Protein AF-A0A0M0L8E5-F1 (afdb_monomer)

Structure (mmCIF, N/CA/C/O backbone):
data_AF-A0A0M0L8E5-F1
#
_entry.id   AF-A0A0M0L8E5-F1
#
loop_
_atom_site.group_PDB
_atom_site.id
_atom_site.type_symbol
_atom_site.label_atom_id
_atom_site.label_alt_id
_atom_site.label_comp_id
_atom_site.label_asym_id
_atom_site.label_entity_id
_atom_site.label_seq_id
_atom_site.pdbx_PDB_ins_code
_atom_site.Cartn_x
_atom_site.Cartn_y
_atom_site.Cartn_z
_atom_site.occupancy
_atom_site.B_iso_or_equiv
_atom_site.auth_seq_id
_atom_site.auth_comp_id
_atom_site.auth_asym_id
_atom_site.auth_atom_id
_atom_site.pdbx_PDB_model_num
ATOM 1 N N . MET A 1 1 ? -64.785 -11.737 126.963 1.00 57.53 1 MET A N 1
ATOM 2 C CA . MET A 1 1 ? -64.878 -12.370 125.625 1.00 57.53 1 MET A CA 1
ATOM 3 C C . MET A 1 1 ? -65.110 -11.382 124.475 1.00 57.53 1 MET A C 1
ATOM 5 O O . MET A 1 1 ? -64.520 -11.586 123.428 1.00 57.53 1 MET A O 1
ATOM 9 N N . MET A 1 2 ? -65.871 -10.292 124.646 1.00 57.91 2 MET A N 1
ATOM 10 C CA . MET A 1 2 ? -66.157 -9.316 123.571 1.00 57.91 2 MET A CA 1
ATOM 11 C C . MET A 1 2 ? -64.917 -8.552 123.042 1.00 57.91 2 MET A C 1
ATOM 13 O O . MET A 1 2 ? -64.750 -8.414 121.836 1.00 57.91 2 MET A O 1
ATOM 17 N N . TYR A 1 3 ? -63.987 -8.146 123.918 1.00 63.56 3 TYR A N 1
ATOM 18 C CA . TYR A 1 3 ? -62.757 -7.432 123.523 1.00 63.56 3 TYR A CA 1
ATOM 19 C C . TYR A 1 3 ? -61.737 -8.294 122.755 1.00 63.56 3 TYR A C 1
ATOM 21 O O . TYR A 1 3 ? -60.998 -7.774 121.923 1.00 63.56 3 TYR A O 1
ATOM 29 N N . ALA A 1 4 ? -61.723 -9.615 122.974 1.00 66.19 4 ALA A N 1
ATOM 30 C CA . ALA A 1 4 ? -60.851 -10.532 122.234 1.00 66.19 4 ALA A CA 1
ATOM 31 C C . ALA A 1 4 ? -61.314 -10.702 120.776 1.00 66.19 4 ALA A C 1
ATOM 33 O O . ALA A 1 4 ? -60.493 -10.731 119.865 1.00 66.19 4 ALA A O 1
ATOM 34 N N . ILE A 1 5 ? -62.631 -10.737 120.549 1.00 71.12 5 ILE A N 1
ATOM 35 C CA . ILE A 1 5 ? -63.229 -10.854 119.210 1.00 71.12 5 ILE A CA 1
ATOM 36 C C . ILE A 1 5 ? -62.945 -9.594 118.377 1.00 71.12 5 ILE A C 1
ATOM 38 O O . ILE A 1 5 ? -62.584 -9.703 117.208 1.00 71.12 5 ILE A O 1
ATOM 42 N N . ILE A 1 6 ? -63.023 -8.406 118.991 1.00 74.31 6 ILE A N 1
ATOM 43 C CA . ILE A 1 6 ? -62.709 -7.124 118.335 1.00 74.31 6 ILE A CA 1
ATOM 44 C C . ILE A 1 6 ? -61.219 -7.043 117.955 1.00 74.31 6 ILE A C 1
ATOM 46 O O . ILE A 1 6 ? -60.890 -6.591 116.859 1.00 74.31 6 ILE A O 1
ATOM 50 N N . GLY A 1 7 ? -60.320 -7.538 118.815 1.00 74.56 7 GLY A N 1
ATOM 51 C CA . GLY A 1 7 ? -58.883 -7.594 118.528 1.00 74.56 7 GLY A CA 1
ATOM 52 C C . GLY A 1 7 ? -58.536 -8.503 117.343 1.00 74.56 7 GLY A C 1
ATOM 53 O O . GLY A 1 7 ? -57.770 -8.103 116.469 1.00 74.56 7 GLY A O 1
ATOM 54 N N . VAL A 1 8 ? -59.143 -9.693 117.259 1.00 78.44 8 VAL A N 1
ATOM 55 C CA . VAL A 1 8 ? -58.935 -10.608 116.120 1.00 78.44 8 VAL A CA 1
ATOM 56 C C . VAL A 1 8 ? -59.477 -10.007 114.820 1.00 78.44 8 VAL A C 1
ATOM 58 O O . VAL A 1 8 ? -58.802 -10.065 113.793 1.00 78.44 8 VAL A O 1
ATOM 61 N N . LEU A 1 9 ? -60.649 -9.366 114.861 1.00 79.00 9 LEU A N 1
ATOM 62 C CA . LEU A 1 9 ? -61.230 -8.692 113.695 1.00 79.00 9 LEU A CA 1
ATOM 63 C C . LEU A 1 9 ? -60.336 -7.558 113.176 1.00 79.00 9 LEU A C 1
ATOM 65 O O . LEU A 1 9 ? -60.132 -7.460 111.969 1.00 79.00 9 LEU A O 1
ATOM 69 N N . ALA A 1 10 ? -59.742 -6.756 114.064 1.00 79.88 10 ALA A N 1
ATOM 70 C CA . ALA A 1 10 ? -58.822 -5.686 113.677 1.00 79.88 10 ALA A CA 1
ATOM 71 C C . ALA A 1 10 ? -57.544 -6.221 113.003 1.00 79.88 10 ALA A C 1
ATOM 73 O O . ALA A 1 10 ? -57.105 -5.674 111.990 1.00 79.88 10 ALA A O 1
ATOM 74 N N . VAL A 1 11 ? -56.975 -7.321 113.508 1.00 82.50 11 VAL A N 1
ATOM 75 C CA . VAL A 1 11 ? -55.783 -7.958 112.917 1.00 82.50 11 VAL A CA 1
ATOM 76 C C . VAL A 1 11 ? -56.086 -8.540 111.534 1.00 82.50 11 VAL A C 1
ATOM 78 O O . VAL A 1 11 ? -55.290 -8.368 110.610 1.00 82.50 11 VAL A O 1
ATOM 81 N N . VAL A 1 12 ? -57.251 -9.171 111.355 1.00 83.88 12 VAL A N 1
ATOM 82 C CA . VAL A 1 12 ? -57.694 -9.681 110.046 1.00 83.88 12 VAL A CA 1
ATOM 83 C C . VAL A 1 12 ? -57.880 -8.535 109.050 1.00 83.88 12 VAL A C 1
ATOM 85 O O . VAL A 1 12 ? -57.435 -8.636 107.908 1.00 83.88 12 VAL A O 1
ATOM 88 N N . LEU A 1 13 ? -58.456 -7.414 109.486 1.00 84.69 13 LEU A N 1
ATOM 89 C CA . LEU A 1 13 ? -58.688 -6.246 108.637 1.00 84.69 13 LEU A CA 1
ATOM 90 C C . LEU A 1 13 ? -57.362 -5.618 108.173 1.00 84.69 13 LEU A C 1
ATOM 92 O O . LEU A 1 13 ? -57.164 -5.388 106.979 1.00 84.69 13 LEU A O 1
ATOM 96 N N . ILE A 1 14 ? -56.393 -5.464 109.080 1.00 83.12 14 ILE A N 1
ATOM 97 C CA . ILE A 1 14 ? -55.040 -4.990 108.746 1.00 83.12 14 ILE A CA 1
ATOM 98 C C . ILE A 1 14 ? -54.330 -5.961 107.788 1.00 83.12 14 ILE A C 1
ATOM 100 O O . ILE A 1 14 ? -53.718 -5.524 106.811 1.00 83.12 14 ILE A O 1
ATOM 104 N N . ALA A 1 15 ? -54.452 -7.275 108.004 1.00 81.69 15 ALA A N 1
ATOM 105 C CA . ALA A 1 15 ? -53.873 -8.286 107.119 1.00 81.69 15 ALA A CA 1
ATOM 106 C C . ALA A 1 15 ? -54.491 -8.255 105.708 1.00 81.69 15 ALA A C 1
ATOM 108 O O . ALA A 1 15 ? -53.766 -8.365 104.715 1.00 81.69 15 ALA A O 1
ATOM 109 N N . THR A 1 16 ? -55.808 -8.047 105.596 1.00 82.56 16 THR A N 1
ATOM 110 C CA . THR A 1 16 ? -56.488 -7.914 104.296 1.00 82.56 16 THR A CA 1
ATOM 111 C C . THR A 1 16 ? -56.083 -6.644 103.549 1.00 82.56 16 THR A C 1
ATOM 113 O O . THR A 1 16 ? -55.757 -6.719 102.364 1.00 82.56 16 THR A O 1
ATOM 116 N N . ILE A 1 17 ? -55.992 -5.499 104.235 1.00 83.56 17 ILE A N 1
ATOM 117 C CA . ILE A 1 17 ? -55.517 -4.239 103.643 1.00 83.56 17 ILE A CA 1
ATOM 118 C C . ILE A 1 17 ? -54.065 -4.383 103.164 1.00 83.56 17 ILE A C 1
ATOM 120 O O . ILE A 1 17 ? -53.730 -3.966 102.053 1.00 83.56 17 ILE A O 1
ATOM 124 N N . TYR A 1 18 ? -53.208 -5.039 103.952 1.00 86.50 18 TYR A N 1
ATOM 125 C CA . TYR A 1 18 ? -51.820 -5.303 103.573 1.00 86.50 18 TYR A CA 1
ATOM 126 C C . TYR A 1 18 ? -51.705 -6.227 102.347 1.00 86.50 18 TYR A C 1
ATOM 128 O O . TYR A 1 18 ? -50.881 -5.980 101.462 1.00 86.50 18 TYR A O 1
ATOM 136 N N . MET A 1 19 ? -52.546 -7.265 102.245 1.00 84.44 19 MET A N 1
ATOM 137 C CA . MET A 1 19 ? -52.579 -8.136 101.064 1.00 84.44 19 MET A CA 1
ATOM 138 C C . MET A 1 19 ? -53.019 -7.396 99.798 1.00 84.44 19 MET A C 1
ATOM 140 O O . MET A 1 19 ? -52.386 -7.573 98.754 1.00 84.44 19 MET A O 1
ATOM 144 N N . ILE A 1 20 ? -54.041 -6.540 99.888 1.00 82.69 20 ILE A N 1
ATOM 145 C CA . ILE A 1 20 ? -54.519 -5.727 98.758 1.00 82.69 20 ILE A CA 1
ATOM 146 C C . ILE A 1 20 ? -53.429 -4.746 98.312 1.00 82.69 20 ILE A C 1
ATOM 148 O O . ILE A 1 20 ? -53.112 -4.674 97.126 1.00 82.69 20 ILE A O 1
ATOM 152 N N . TYR A 1 21 ? -52.770 -4.062 99.252 1.00 86.19 21 TYR A N 1
ATOM 153 C CA . TYR A 1 21 ? -51.650 -3.167 98.945 1.00 86.19 21 TYR A CA 1
ATOM 154 C C . TYR A 1 21 ? -50.491 -3.904 98.250 1.00 86.19 21 TYR A C 1
ATOM 156 O O . TYR A 1 21 ? -49.932 -3.425 97.260 1.00 86.19 21 TYR A O 1
ATOM 164 N N . ARG A 1 22 ? -50.158 -5.117 98.715 1.00 83.38 22 ARG A N 1
ATOM 165 C CA . ARG A 1 22 ? -49.122 -5.961 98.101 1.00 83.38 22 ARG A CA 1
ATOM 166 C C . ARG A 1 22 ? -49.504 -6.425 96.691 1.00 83.38 22 ARG A C 1
ATOM 168 O O . ARG A 1 22 ? -48.622 -6.501 95.836 1.00 83.38 22 ARG A O 1
ATOM 175 N N . GLN A 1 23 ? -50.777 -6.739 96.440 1.00 81.19 23 GLN A N 1
ATOM 176 C CA . GLN A 1 23 ? -51.263 -7.107 95.107 1.00 81.19 23 GLN A CA 1
ATOM 177 C C . GLN A 1 23 ? -51.265 -5.917 94.145 1.00 81.19 23 GLN A C 1
ATOM 179 O O . GLN A 1 23 ? -50.714 -6.047 93.054 1.00 81.19 23 GLN A O 1
ATOM 184 N N . SER A 1 24 ? -51.774 -4.751 94.554 1.00 78.62 24 SER A N 1
ATOM 185 C CA . SER A 1 24 ? -51.743 -3.542 93.718 1.00 78.62 24 SER A CA 1
ATOM 186 C C . SER A 1 24 ? -50.316 -3.163 93.328 1.00 78.62 24 SER A C 1
ATOM 188 O O . SER A 1 24 ? -50.048 -2.900 92.160 1.00 78.62 24 SER A O 1
ATOM 190 N N . LYS A 1 25 ? -49.360 -3.259 94.263 1.00 81.75 25 LYS A N 1
ATOM 191 C CA . LYS A 1 25 ? -47.944 -2.991 93.972 1.00 81.75 25 LYS A CA 1
ATOM 192 C C . LYS A 1 25 ? -47.348 -3.966 92.947 1.00 81.75 25 LYS A C 1
ATOM 194 O O . LYS A 1 25 ? -46.507 -3.569 92.146 1.00 81.75 25 LYS A O 1
ATOM 199 N N . LYS A 1 26 ? -47.774 -5.237 92.950 1.00 79.81 26 LYS A N 1
ATOM 200 C CA . LYS A 1 26 ? -47.358 -6.225 91.938 1.00 79.81 26 LYS A CA 1
ATOM 201 C C . LYS A 1 26 ? -47.978 -5.942 90.571 1.00 79.81 26 LYS A C 1
ATOM 203 O O . LYS A 1 26 ? -47.271 -6.041 89.575 1.00 79.81 26 LYS A O 1
ATOM 208 N N . ILE A 1 27 ? -49.259 -5.579 90.527 1.00 79.38 27 ILE A N 1
ATOM 209 C CA . ILE A 1 27 ? -49.967 -5.251 89.282 1.00 79.38 27 ILE A CA 1
ATOM 210 C C . ILE A 1 27 ? -49.363 -4.000 88.640 1.00 79.38 27 ILE A C 1
ATOM 212 O O . ILE A 1 27 ? -49.109 -3.999 87.439 1.00 79.38 27 ILE A O 1
ATOM 216 N N . ASP A 1 28 ? -49.060 -2.967 89.426 1.00 82.56 28 ASP A N 1
ATOM 217 C CA . ASP A 1 28 ? -48.402 -1.761 88.916 1.00 82.56 28 ASP A CA 1
ATOM 218 C C . ASP A 1 28 ? -46.994 -2.048 88.395 1.00 82.56 28 ASP A C 1
ATOM 220 O O . ASP A 1 28 ? -46.600 -1.519 87.357 1.00 82.56 28 ASP A O 1
ATOM 224 N N . LEU A 1 29 ? -46.243 -2.923 89.070 1.00 83.62 29 LEU A N 1
ATOM 225 C CA . LEU A 1 29 ? -44.927 -3.342 88.595 1.00 83.62 29 LEU A CA 1
ATOM 226 C C . LEU A 1 29 ? -45.027 -4.113 87.269 1.00 83.62 29 LEU A C 1
ATOM 228 O O . LEU A 1 29 ? -44.263 -3.843 86.348 1.00 83.62 29 LEU A O 1
ATOM 232 N N . GLN A 1 30 ? -45.995 -5.025 87.145 1.00 81.62 30 GLN A N 1
ATOM 233 C CA . GLN A 1 30 ? -46.238 -5.776 85.909 1.00 81.62 30 GLN A CA 1
ATOM 234 C C . GLN A 1 30 ? -46.688 -4.873 84.760 1.00 81.62 30 GLN A C 1
ATOM 236 O O . GLN A 1 30 ? -46.213 -5.037 83.640 1.00 81.62 30 GLN A O 1
ATOM 241 N N . LYS A 1 31 ? -47.558 -3.891 85.028 1.00 81.12 31 LYS A N 1
ATOM 242 C CA . LYS A 1 31 ? -47.959 -2.891 84.031 1.00 81.12 31 LYS A CA 1
ATOM 243 C C . LYS A 1 31 ? -46.766 -2.063 83.563 1.00 81.12 31 LYS A C 1
ATOM 245 O O . LYS A 1 31 ? -46.620 -1.868 82.360 1.00 81.12 31 LYS A O 1
ATOM 250 N N . LYS A 1 32 ? -45.891 -1.626 84.476 1.00 84.56 32 LYS A N 1
ATOM 251 C CA . LYS A 1 32 ? -44.664 -0.892 84.123 1.00 84.56 32 LYS A CA 1
ATOM 252 C C . LYS A 1 32 ? -43.725 -1.726 83.255 1.00 84.56 32 LYS A C 1
ATOM 254 O O . LYS A 1 32 ? -43.365 -1.265 82.182 1.00 84.56 32 LYS A O 1
ATOM 259 N N . MET A 1 33 ? -43.438 -2.969 83.648 1.00 82.12 33 MET A N 1
ATOM 260 C CA . MET A 1 33 ? -42.601 -3.879 82.853 1.00 82.12 33 MET A CA 1
ATOM 261 C C . MET A 1 33 ? -43.199 -4.166 81.470 1.00 82.12 33 MET A C 1
ATOM 263 O O . MET A 1 33 ? -42.473 -4.208 80.482 1.00 82.12 33 MET A O 1
ATOM 267 N N . LEU A 1 34 ? -44.521 -4.349 81.375 1.00 86.00 34 LEU A N 1
ATOM 268 C CA . LEU A 1 34 ? -45.189 -4.567 80.091 1.00 86.00 34 LEU A CA 1
ATOM 269 C C . LEU A 1 34 ? -45.113 -3.322 79.200 1.00 86.00 34 LEU A C 1
ATOM 271 O O . LEU A 1 34 ? -44.886 -3.452 78.003 1.00 86.00 34 LEU A O 1
ATOM 275 N N . THR A 1 35 ? -45.264 -2.132 79.784 1.00 80.94 35 THR A N 1
ATOM 276 C CA . THR A 1 35 ? -45.180 -0.855 79.059 1.00 80.94 35 THR A CA 1
ATOM 277 C C . THR A 1 35 ? -43.754 -0.590 78.579 1.00 80.94 35 THR A C 1
ATOM 279 O O . THR A 1 35 ? -43.572 -0.231 77.422 1.00 80.94 35 THR A O 1
ATOM 282 N N . GLU A 1 36 ? -42.743 -0.838 79.418 1.00 86.56 36 GLU A N 1
ATOM 283 C CA . GLU A 1 36 ? -41.325 -0.758 79.038 1.00 86.56 36 GLU A CA 1
ATOM 284 C C . GLU A 1 36 ? -40.989 -1.748 77.922 1.00 86.56 36 GLU A C 1
ATOM 286 O O . GLU A 1 36 ? -40.336 -1.380 76.948 1.00 86.56 36 GLU A O 1
ATOM 291 N N . LYS A 1 37 ? -41.491 -2.987 78.007 1.00 84.38 37 LYS A N 1
ATOM 292 C CA . LYS A 1 37 ? -41.302 -3.987 76.953 1.00 84.38 37 LYS A CA 1
ATOM 293 C C . LYS A 1 37 ? -41.946 -3.549 75.636 1.00 84.38 37 LYS A C 1
ATOM 295 O O . LYS A 1 37 ? -41.310 -3.652 74.594 1.00 84.38 37 LYS A O 1
ATOM 300 N N . TYR A 1 38 ? -43.167 -3.014 75.686 1.00 81.12 38 TYR A N 1
ATOM 301 C CA . TYR A 1 38 ? -43.861 -2.501 74.503 1.00 81.12 38 TYR A CA 1
ATOM 302 C C . TYR A 1 38 ? -43.121 -1.310 73.889 1.00 81.12 38 TYR A C 1
ATOM 304 O O . TYR A 1 38 ? -42.954 -1.252 72.678 1.00 81.12 38 TYR A O 1
ATOM 312 N N . GLN A 1 39 ? -42.633 -0.381 74.717 1.00 87.12 39 GLN A N 1
ATOM 313 C CA . GLN 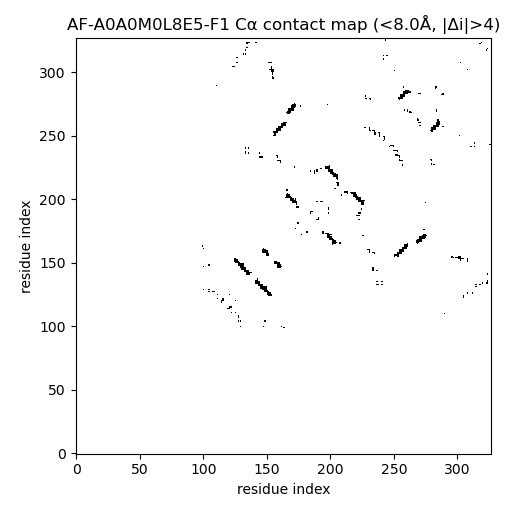A 1 39 ? -41.834 0.761 74.266 1.00 87.12 39 GLN A CA 1
ATOM 314 C C . GLN A 1 39 ? -40.517 0.314 73.626 1.00 87.12 39 GLN A C 1
ATOM 316 O O . GLN A 1 39 ? -40.148 0.838 72.578 1.00 87.12 39 GLN A O 1
ATOM 321 N N . HIS A 1 40 ? -39.844 -0.677 74.210 1.00 87.19 40 HIS A N 1
ATOM 322 C CA . HIS A 1 40 ? -38.614 -1.241 73.664 1.00 87.19 40 HIS A CA 1
ATOM 323 C C . HIS A 1 40 ? -38.857 -1.975 72.336 1.00 87.19 40 HIS A C 1
ATOM 325 O O . HIS A 1 40 ? -38.094 -1.804 71.390 1.00 87.19 40 HIS A O 1
ATOM 331 N N . GLU A 1 41 ? -39.923 -2.774 72.229 1.00 85.44 41 GLU A N 1
ATOM 332 C CA . GLU A 1 41 ? -40.300 -3.445 70.976 1.00 85.44 41 GLU A CA 1
ATOM 333 C C . GLU A 1 41 ? -40.694 -2.433 69.887 1.00 85.44 41 GLU A C 1
ATOM 335 O O . GLU A 1 41 ? -40.303 -2.592 68.728 1.00 85.44 41 GLU A O 1
ATOM 340 N N . MET A 1 42 ? -41.398 -1.354 70.247 1.00 86.62 42 MET A N 1
ATOM 341 C CA . MET A 1 42 ? -41.739 -0.274 69.316 1.00 86.62 42 MET A CA 1
ATOM 342 C C . MET A 1 42 ? -40.490 0.477 68.841 1.00 86.62 42 MET A C 1
ATOM 344 O O . MET A 1 42 ? -40.350 0.720 67.646 1.00 86.62 42 MET A O 1
ATOM 348 N N . ALA A 1 43 ? -39.568 0.805 69.753 1.00 88.00 43 ALA A N 1
ATOM 349 C CA . ALA A 1 43 ? -38.307 1.468 69.427 1.00 88.00 43 ALA A CA 1
ATOM 350 C C . ALA A 1 43 ? -37.441 0.605 68.497 1.00 88.00 43 ALA A C 1
ATOM 352 O O . ALA A 1 43 ? -37.019 1.088 67.451 1.00 88.00 43 ALA A O 1
ATOM 353 N N . ALA A 1 44 ? -37.280 -0.685 68.810 1.00 87.56 44 ALA A N 1
ATOM 354 C CA . ALA A 1 44 ? -36.543 -1.629 67.969 1.00 87.56 44 ALA A CA 1
ATOM 355 C C . ALA A 1 44 ? -37.190 -1.810 66.583 1.00 87.56 44 ALA A C 1
ATOM 357 O O . ALA A 1 44 ? -36.498 -1.972 65.581 1.00 87.56 44 ALA A O 1
ATOM 358 N N . THR A 1 45 ? -38.523 -1.760 66.503 1.00 88.38 45 THR A N 1
ATOM 359 C CA . THR A 1 45 ? -39.240 -1.826 65.221 1.00 88.38 45 THR A CA 1
ATOM 360 C C . THR A 1 45 ? -38.998 -0.566 64.390 1.00 88.38 45 THR A C 1
ATOM 362 O O . THR A 1 45 ? -38.704 -0.673 63.203 1.00 88.38 45 THR A O 1
ATOM 365 N N . ILE A 1 46 ? -39.076 0.621 65.000 1.00 90.94 46 ILE A N 1
ATOM 366 C CA . ILE A 1 46 ? -38.814 1.903 64.325 1.00 90.94 46 ILE A CA 1
ATOM 367 C C . ILE A 1 46 ? -37.367 1.975 63.830 1.00 90.94 46 ILE A C 1
ATOM 369 O O . ILE A 1 46 ? -37.136 2.384 62.695 1.00 90.94 46 ILE A O 1
ATOM 373 N N . GLU A 1 47 ? -36.407 1.553 64.651 1.00 91.50 47 GLU A N 1
ATOM 374 C CA . GLU A 1 47 ? -34.988 1.499 64.290 1.00 91.50 47 GLU A CA 1
ATOM 375 C C . GLU A 1 47 ? -34.757 0.552 63.109 1.00 91.50 47 GLU A C 1
ATOM 377 O O . GLU A 1 47 ? -34.168 0.951 62.109 1.00 91.50 47 GLU A O 1
ATOM 382 N N . LYS A 1 48 ? -35.357 -0.644 63.138 1.00 91.50 48 LYS A N 1
ATOM 383 C CA . LYS A 1 48 ? -35.283 -1.597 62.026 1.00 91.50 48 LYS A CA 1
ATOM 384 C C . LYS A 1 48 ? -35.873 -1.047 60.723 1.00 91.50 48 LYS A C 1
ATOM 386 O O . LYS A 1 48 ? -35.290 -1.253 59.664 1.00 91.50 48 LYS A O 1
ATOM 391 N N . TYR A 1 49 ? -37.011 -0.351 60.779 1.00 87.88 49 TYR A N 1
ATOM 392 C CA . TYR A 1 49 ? -37.592 0.294 59.593 1.00 87.88 49 TYR A CA 1
ATOM 393 C C . TYR A 1 49 ? -36.712 1.429 59.062 1.00 87.88 49 TYR A C 1
ATOM 395 O O . TYR A 1 49 ? -36.620 1.615 57.850 1.00 87.88 49 TYR A O 1
ATOM 403 N N . ARG A 1 50 ? -36.063 2.179 59.956 1.00 91.94 50 ARG A N 1
ATOM 404 C CA . ARG A 1 50 ? -35.153 3.265 59.588 1.00 91.94 50 ARG A CA 1
ATOM 405 C C . ARG A 1 50 ? -33.891 2.730 58.919 1.00 91.94 50 ARG A C 1
ATOM 407 O O . ARG A 1 50 ? -33.523 3.237 57.866 1.00 91.94 50 ARG A O 1
ATOM 414 N N . ASP A 1 51 ? -33.300 1.677 59.472 1.00 91.62 51 ASP A N 1
ATOM 415 C CA . ASP A 1 51 ? -32.158 0.988 58.867 1.00 91.62 51 ASP A CA 1
ATOM 416 C C . ASP A 1 51 ? -32.527 0.390 57.509 1.00 91.62 51 ASP A C 1
ATOM 418 O O . ASP A 1 51 ? -31.768 0.518 56.552 1.00 91.62 51 ASP A O 1
ATOM 422 N N . GLN A 1 52 ? -33.720 -0.199 57.376 1.00 91.00 52 GLN A N 1
ATOM 423 C CA . GLN A 1 52 ? -34.199 -0.695 56.085 1.00 91.00 52 GLN A CA 1
ATOM 424 C C . GLN A 1 52 ? -34.369 0.428 55.056 1.00 91.00 52 GLN A C 1
ATOM 426 O O . GLN A 1 52 ? -33.982 0.245 53.907 1.00 91.00 52 GLN A O 1
ATOM 431 N N . GLN A 1 53 ? -34.908 1.588 55.446 1.00 89.12 53 GLN A N 1
ATOM 432 C CA . GLN A 1 53 ? -35.013 2.737 54.542 1.00 89.12 53 GLN A CA 1
ATOM 433 C C . GLN A 1 53 ? -33.646 3.261 54.106 1.00 89.12 53 GLN A C 1
ATOM 435 O O . GLN A 1 53 ? -33.455 3.487 52.916 1.00 89.12 53 GLN A O 1
ATOM 440 N N . LEU A 1 54 ? -32.706 3.407 55.043 1.00 93.19 54 LEU A N 1
ATOM 441 C CA . LEU A 1 54 ? -31.340 3.835 54.736 1.00 93.19 54 LEU A CA 1
ATOM 442 C C . LEU A 1 54 ? -30.652 2.849 53.787 1.00 93.19 54 LEU A C 1
ATOM 444 O O . LEU A 1 54 ? -30.059 3.267 52.801 1.00 93.19 54 LEU A O 1
ATOM 448 N N . THR A 1 55 ? -30.811 1.545 54.028 1.00 91.69 55 THR A N 1
ATOM 449 C CA . THR A 1 55 ? -30.250 0.500 53.155 1.00 91.69 55 THR A CA 1
ATOM 450 C C . THR A 1 55 ? -30.817 0.587 51.734 1.00 91.69 55 THR A C 1
ATOM 452 O O . THR A 1 55 ? -30.062 0.543 50.768 1.00 91.69 55 THR A O 1
ATOM 455 N N . ILE A 1 56 ? -32.138 0.758 51.591 1.00 92.00 56 ILE A N 1
ATOM 456 C CA . ILE A 1 56 ? -32.794 0.894 50.278 1.00 92.00 56 ILE A CA 1
ATOM 457 C C . ILE A 1 56 ? -32.323 2.165 49.560 1.00 92.00 56 ILE A C 1
ATOM 459 O O . ILE A 1 56 ? -32.111 2.150 48.349 1.00 92.00 56 ILE A O 1
ATOM 463 N N . GLU A 1 57 ? -32.167 3.270 50.290 1.00 92.00 57 GLU A N 1
ATOM 464 C CA . GLU A 1 57 ? -31.695 4.534 49.727 1.00 92.00 57 GLU A CA 1
ATOM 465 C C . GLU A 1 57 ? -30.242 4.424 49.247 1.00 92.00 57 GLU A C 1
ATOM 467 O O . GLU A 1 57 ? -29.936 4.861 48.139 1.00 92.00 57 GLU A O 1
ATOM 472 N N . GLU A 1 58 ? -29.367 3.776 50.023 1.00 92.50 58 GLU A N 1
ATOM 473 C CA . GLU A 1 58 ? -27.979 3.501 49.637 1.00 92.50 58 GLU A CA 1
ATOM 474 C C . GLU A 1 58 ? -27.883 2.583 48.410 1.00 92.50 58 GLU A C 1
ATOM 476 O O . GLU A 1 58 ? -27.119 2.879 47.486 1.00 92.50 58 GLU A O 1
ATOM 481 N N . GLU A 1 59 ? -28.669 1.502 48.361 1.00 91.19 59 GLU A N 1
ATOM 482 C CA . GLU A 1 59 ? -28.725 0.598 47.205 1.00 91.19 59 GLU A CA 1
ATOM 483 C C . GLU A 1 59 ? -29.207 1.325 45.947 1.00 91.19 59 GLU A C 1
ATOM 485 O O . GLU A 1 59 ? -28.559 1.240 44.902 1.00 91.19 59 GLU A O 1
ATOM 490 N N . PHE A 1 60 ? -30.279 2.116 46.058 1.00 91.25 60 PHE A N 1
ATOM 491 C CA . PHE A 1 60 ? -30.788 2.919 44.948 1.00 91.25 60 PHE A CA 1
ATOM 492 C C . PHE A 1 60 ? -29.750 3.940 44.466 1.00 91.25 60 PHE A C 1
ATOM 494 O O . PHE A 1 60 ? -29.532 4.095 43.264 1.00 91.25 60 PHE A O 1
ATOM 501 N N . HIS A 1 61 ? -29.066 4.625 45.386 1.00 91.62 61 HIS A N 1
ATOM 502 C CA . HIS A 1 61 ? -28.040 5.600 45.019 1.00 91.62 61 HIS A CA 1
ATOM 503 C C . HIS A 1 61 ? -26.852 4.942 44.313 1.00 91.62 61 HIS A C 1
ATOM 505 O O . HIS A 1 61 ? -26.321 5.489 43.342 1.00 91.62 61 HIS A O 1
ATOM 511 N N . ARG A 1 62 ? -26.455 3.750 44.769 1.00 91.81 62 ARG A N 1
ATOM 512 C CA . ARG A 1 62 ? -25.395 2.957 44.148 1.00 91.81 62 ARG A CA 1
ATOM 513 C C . ARG A 1 62 ? -25.767 2.533 42.731 1.00 91.81 62 ARG A C 1
ATOM 515 O O . ARG A 1 62 ? -24.963 2.731 41.825 1.00 91.81 62 ARG A O 1
ATOM 522 N N . GLU A 1 63 ? -26.978 2.019 42.537 1.00 9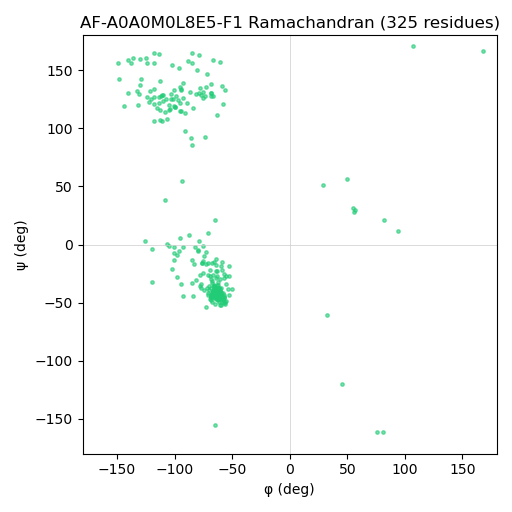1.12 63 GLU A N 1
ATOM 523 C CA . GLU A 1 63 ? -27.470 1.596 41.223 1.00 91.12 63 GLU A CA 1
ATOM 524 C C . GLU A 1 63 ? -27.541 2.781 40.246 1.00 91.12 63 GLU A C 1
ATOM 526 O O . GLU A 1 63 ? -27.074 2.689 39.111 1.00 91.12 63 GLU A O 1
ATOM 531 N N . VAL A 1 64 ? -28.016 3.946 40.703 1.00 91.56 64 VAL A N 1
ATOM 532 C CA . VAL A 1 64 ? -28.032 5.177 39.895 1.00 91.56 64 VAL A CA 1
ATOM 533 C C . VAL A 1 64 ? -26.620 5.621 39.504 1.00 91.56 64 VAL A C 1
ATOM 535 O O . VAL A 1 64 ? -26.406 6.031 38.360 1.00 91.56 64 VAL A O 1
ATOM 538 N N . MET A 1 65 ? -25.649 5.550 40.421 1.00 90.31 65 MET A N 1
ATOM 539 C CA . MET A 1 65 ? -24.257 5.886 40.104 1.00 90.31 65 MET A CA 1
ATOM 540 C C . MET A 1 65 ? -23.651 4.917 39.088 1.00 90.31 65 MET A C 1
ATOM 542 O O . MET A 1 65 ? -22.983 5.366 38.161 1.00 90.31 65 MET A O 1
ATOM 546 N N . GLU A 1 66 ? -23.921 3.620 39.219 1.00 91.69 66 GLU A N 1
ATOM 547 C CA . GLU A 1 66 ? -23.420 2.596 38.299 1.00 91.69 66 GLU A CA 1
ATOM 548 C C . GLU A 1 66 ? -24.021 2.750 36.892 1.00 91.69 66 GLU A C 1
ATOM 550 O O . GLU A 1 66 ? -23.296 2.718 35.895 1.00 91.69 66 GLU A O 1
ATOM 555 N N . ILE A 1 67 ? -25.327 3.025 36.798 1.00 88.94 67 ILE A N 1
ATOM 556 C CA . ILE A 1 67 ? -25.997 3.339 35.527 1.00 88.94 67 ILE A CA 1
ATOM 557 C C . ILE A 1 67 ? -25.396 4.597 34.899 1.00 88.94 67 ILE A C 1
ATOM 559 O O . ILE A 1 67 ? -25.120 4.616 33.699 1.00 88.94 67 ILE A O 1
ATOM 563 N N . LYS A 1 68 ? -25.175 5.648 35.695 1.00 90.06 68 LYS A N 1
ATOM 564 C CA . LYS A 1 68 ? -24.600 6.903 35.207 1.00 90.06 68 LYS A CA 1
ATOM 565 C C . LYS A 1 68 ? -23.171 6.711 34.705 1.00 90.06 68 LYS A C 1
ATOM 567 O O . LYS A 1 68 ? -22.844 7.198 33.629 1.00 90.06 68 LYS A O 1
ATOM 572 N N . GLU A 1 69 ? -22.342 5.972 35.437 1.00 89.94 69 GLU A N 1
ATOM 573 C CA . GLU A 1 69 ? -20.965 5.693 35.031 1.00 89.94 69 GLU A CA 1
ATOM 574 C C . GLU A 1 69 ? -20.915 4.860 33.743 1.00 89.94 69 GLU A C 1
ATOM 576 O O . GLU A 1 69 ? -20.146 5.176 32.833 1.00 89.94 69 GLU A O 1
ATOM 581 N N . ASN A 1 70 ? -21.771 3.840 33.620 1.00 87.44 70 ASN A N 1
ATOM 582 C CA . ASN A 1 70 ? -21.887 3.067 32.385 1.00 87.44 70 ASN A CA 1
ATOM 583 C C . ASN A 1 70 ? -22.359 3.935 31.215 1.00 87.44 70 ASN A C 1
ATOM 585 O O . ASN A 1 70 ? -21.759 3.875 30.143 1.00 87.44 70 ASN A O 1
ATOM 589 N N . HIS A 1 71 ? -23.363 4.789 31.424 1.00 83.94 71 HIS A N 1
ATOM 590 C CA . HIS A 1 71 ? -23.852 5.709 30.400 1.00 83.94 71 HIS A CA 1
ATOM 591 C C . HIS A 1 71 ? -22.777 6.711 29.954 1.00 83.94 71 HIS A C 1
ATOM 593 O O . HIS A 1 71 ? -22.613 6.961 28.757 1.00 83.94 71 HIS A O 1
ATOM 599 N N . ASP A 1 72 ? -22.002 7.255 30.894 1.00 85.19 72 ASP A N 1
ATOM 600 C CA . ASP A 1 72 ? -20.907 8.180 30.600 1.00 85.19 72 ASP A CA 1
ATOM 601 C C . ASP A 1 72 ? -19.786 7.481 29.813 1.00 85.19 72 ASP A C 1
ATOM 603 O O . ASP A 1 72 ? -19.275 8.044 28.839 1.00 85.19 72 ASP A O 1
ATOM 607 N N . ARG A 1 73 ? -19.445 6.230 30.163 1.00 85.31 73 ARG A N 1
ATOM 608 C CA . ARG A 1 73 ? -18.483 5.405 29.408 1.00 85.31 73 ARG A CA 1
ATOM 609 C C . ARG A 1 73 ? -18.961 5.124 27.987 1.00 85.31 73 ARG A C 1
ATOM 611 O O . ARG A 1 73 ? -18.192 5.312 27.044 1.00 85.31 73 ARG A O 1
ATOM 618 N N . GLU A 1 74 ? -20.216 4.717 27.820 1.00 80.50 74 GLU A N 1
ATOM 619 C CA . GLU A 1 74 ? -20.809 4.444 26.507 1.00 80.50 74 GLU A CA 1
ATOM 620 C C . GLU A 1 74 ? -20.830 5.705 25.635 1.00 80.50 74 GLU A C 1
ATOM 622 O O . GLU A 1 74 ? -20.433 5.684 24.469 1.00 80.50 74 GLU A O 1
ATOM 627 N N . THR A 1 75 ? -21.209 6.840 26.224 1.00 78.06 75 THR A N 1
ATOM 628 C CA . THR A 1 75 ? -21.256 8.132 25.533 1.00 78.06 75 THR A CA 1
ATOM 629 C C . THR A 1 75 ? -19.859 8.607 25.135 1.00 78.06 75 THR A C 1
ATOM 631 O O . THR A 1 75 ? -19.671 9.130 24.032 1.00 78.06 75 THR A O 1
ATOM 634 N N . ALA A 1 76 ? -18.859 8.423 26.002 1.00 79.19 76 ALA A N 1
ATOM 635 C CA . ALA A 1 76 ? -17.467 8.744 25.702 1.00 79.19 76 ALA A CA 1
ATOM 636 C C . ALA A 1 76 ? -16.923 7.879 24.556 1.00 79.19 76 ALA A C 1
ATOM 638 O O . ALA A 1 76 ? -16.335 8.419 23.614 1.00 79.19 76 ALA A O 1
ATOM 639 N N . PHE A 1 77 ? -17.190 6.569 24.590 1.00 77.12 77 PHE A N 1
ATOM 640 C CA . PHE A 1 77 ? -16.845 5.644 23.512 1.00 77.12 77 PHE A CA 1
ATOM 641 C C . PHE A 1 77 ? -17.480 6.081 22.187 1.00 77.12 77 PHE A C 1
ATOM 643 O O . PHE A 1 77 ? -16.777 6.269 21.196 1.00 77.12 77 PHE A O 1
ATOM 650 N N . PHE A 1 78 ? -18.786 6.360 22.183 1.00 73.75 78 PHE A N 1
ATOM 651 C CA . PHE A 1 78 ? -19.498 6.763 20.971 1.00 73.75 78 PHE A CA 1
ATOM 652 C C . PHE A 1 78 ? -18.970 8.088 20.401 1.00 73.75 78 PHE A C 1
ATOM 654 O O . PHE A 1 78 ? -18.761 8.214 19.194 1.00 73.75 78 PHE A O 1
ATOM 661 N N . ARG A 1 79 ? -18.679 9.077 21.259 1.00 72.94 79 ARG A N 1
ATOM 662 C CA . ARG A 1 79 ? -18.056 10.347 20.841 1.00 72.94 79 ARG A CA 1
ATOM 663 C C . ARG A 1 79 ? -16.676 10.133 20.226 1.00 72.94 79 ARG A C 1
ATOM 665 O O . ARG A 1 79 ? -16.349 10.780 19.228 1.00 72.94 79 ARG A O 1
ATOM 672 N N . GLN A 1 80 ? -15.876 9.233 20.792 1.00 70.94 80 GLN A N 1
ATOM 673 C CA . GLN A 1 80 ? -14.576 8.875 20.237 1.00 70.94 80 GLN A CA 1
ATOM 674 C C . GLN A 1 80 ? -14.724 8.207 18.864 1.00 70.94 80 GLN A C 1
ATOM 676 O O . GLN A 1 80 ? -14.031 8.615 17.930 1.00 70.94 80 GLN A O 1
ATOM 681 N N . SER A 1 81 ? -15.657 7.264 18.710 1.00 59.78 81 SER A N 1
ATOM 682 C CA . SER A 1 81 ? -15.948 6.609 17.430 1.00 59.78 81 SER A CA 1
ATOM 683 C C . SER A 1 81 ? -16.420 7.602 16.367 1.00 59.78 81 SER A C 1
ATOM 685 O O . SER A 1 81 ? -15.908 7.594 15.251 1.00 59.78 81 SER A O 1
ATOM 687 N N . VAL A 1 82 ? -17.324 8.527 16.711 1.00 65.94 82 VAL A N 1
ATOM 688 C CA . VAL A 1 82 ? -17.779 9.587 15.792 1.00 65.94 82 VAL A CA 1
ATOM 689 C C . VAL A 1 82 ? -16.623 10.508 15.397 1.00 65.94 82 VAL A C 1
ATOM 691 O O . VAL A 1 82 ? -16.468 10.845 14.227 1.00 65.94 82 VAL A O 1
ATOM 694 N N . SER A 1 83 ? -15.761 10.887 16.345 1.00 66.25 83 SER A N 1
ATOM 695 C CA . SER A 1 83 ? -14.572 11.696 16.051 1.00 66.25 83 SER A CA 1
ATOM 696 C C . SER A 1 83 ? -13.589 10.977 15.121 1.00 66.25 83 SER A C 1
ATOM 698 O O . SER A 1 83 ? -12.995 11.608 14.246 1.00 66.25 83 SER A O 1
ATOM 700 N N . GLN A 1 84 ? -13.407 9.666 15.295 1.00 56.25 84 GLN A N 1
ATOM 701 C CA . GLN A 1 84 ? -12.598 8.840 14.397 1.00 56.25 84 GLN A CA 1
ATOM 702 C C . GLN A 1 84 ? -13.216 8.767 12.998 1.00 56.25 84 GLN A C 1
ATOM 704 O O . GLN A 1 84 ? -12.497 8.951 12.019 1.00 56.25 84 GLN A O 1
ATOM 709 N N . LEU A 1 85 ? -14.535 8.586 12.909 1.00 57.34 85 LEU A N 1
ATOM 710 C CA . LEU A 1 85 ? -15.250 8.525 11.638 1.00 57.34 85 LEU A CA 1
ATOM 711 C C . LEU A 1 85 ? -15.194 9.857 10.878 1.00 57.34 85 LEU A C 1
ATOM 713 O O . LEU A 1 85 ? -14.983 9.859 9.672 1.00 57.34 85 LEU A O 1
ATOM 717 N N . ASN A 1 86 ? -15.311 10.991 11.571 1.00 55.84 86 ASN A N 1
ATOM 718 C CA . ASN A 1 86 ? -15.198 12.308 10.939 1.00 55.84 86 ASN A CA 1
ATOM 719 C C . ASN A 1 86 ? -13.797 12.549 10.363 1.00 55.84 86 ASN A C 1
ATOM 721 O O . ASN A 1 86 ? -13.683 12.972 9.220 1.00 55.84 86 ASN A O 1
ATOM 725 N N . ARG A 1 87 ? -12.732 12.196 11.098 1.00 57.69 87 ARG A N 1
ATOM 726 C CA . ARG A 1 87 ? -11.361 12.269 10.560 1.00 57.69 87 ARG A CA 1
ATOM 727 C C . ARG A 1 87 ? -11.165 11.353 9.354 1.00 57.69 87 ARG A C 1
ATOM 729 O O . ARG A 1 87 ? -10.498 11.735 8.404 1.00 57.69 87 ARG A O 1
ATOM 736 N N . TYR A 1 88 ? -11.775 10.171 9.374 1.00 53.47 88 TYR A N 1
ATOM 737 C CA . TYR A 1 88 ? -11.773 9.272 8.225 1.00 53.47 88 TYR A CA 1
ATOM 738 C C . TYR A 1 88 ? -12.479 9.888 7.010 1.00 53.47 88 TYR A C 1
ATOM 740 O O . TYR A 1 88 ? -11.962 9.816 5.900 1.00 53.47 88 TYR A O 1
ATOM 748 N N . ILE A 1 89 ? -13.638 10.522 7.208 1.00 54.38 89 ILE A N 1
ATOM 749 C CA . ILE A 1 89 ? -14.344 11.233 6.136 1.00 54.38 89 ILE A CA 1
ATOM 750 C C . ILE A 1 89 ? -13.461 12.351 5.572 1.00 54.38 89 ILE A C 1
ATOM 752 O O . ILE A 1 89 ? -13.378 12.483 4.353 1.00 54.38 89 ILE A O 1
ATOM 756 N N . ASP A 1 90 ? -12.768 13.102 6.429 1.00 55.69 90 ASP A N 1
ATOM 757 C CA . ASP A 1 90 ? -11.833 14.147 6.002 1.00 55.69 90 ASP A CA 1
ATOM 758 C C . ASP A 1 90 ? -10.670 13.566 5.176 1.00 55.69 90 ASP A C 1
ATOM 760 O O . ASP A 1 90 ? -10.342 14.103 4.114 1.00 55.69 90 ASP A O 1
ATOM 764 N N . ASP A 1 91 ? -10.099 12.432 5.601 1.00 50.34 91 ASP A N 1
ATOM 765 C CA . ASP A 1 91 ? -9.059 11.716 4.856 1.00 50.34 91 ASP A CA 1
ATOM 766 C C . ASP A 1 91 ? -9.588 11.278 3.479 1.00 50.34 91 ASP A C 1
ATOM 768 O O . ASP A 1 91 ? -9.012 11.645 2.453 1.00 50.34 91 ASP A O 1
ATOM 772 N N . VAL A 1 92 ? -10.740 10.595 3.423 1.00 54.78 92 VAL A N 1
ATOM 773 C CA . VAL A 1 92 ? -11.399 10.157 2.175 1.00 54.78 92 VAL A CA 1
ATOM 774 C C . VAL A 1 92 ? -11.690 11.333 1.237 1.00 54.78 92 VAL A C 1
ATOM 776 O O . VAL A 1 92 ? -11.395 11.268 0.039 1.00 54.78 92 VAL A O 1
ATOM 779 N N . GLN A 1 93 ? -12.218 12.440 1.763 1.00 51.22 93 GLN A N 1
ATOM 780 C CA . GLN A 1 93 ? -12.486 13.653 0.988 1.00 51.22 93 GLN A CA 1
ATOM 781 C C . GLN A 1 93 ? -11.203 14.312 0.467 1.00 51.22 93 GLN A C 1
ATOM 783 O O . GLN A 1 93 ? -11.189 14.829 -0.655 1.00 51.22 93 GLN A O 1
ATOM 788 N N . SER A 1 94 ? -10.112 14.277 1.239 1.00 50.62 94 SER A N 1
ATOM 789 C CA . SER A 1 94 ? -8.806 14.777 0.797 1.00 50.62 94 SER A CA 1
ATOM 790 C C . SER A 1 94 ? -8.269 13.991 -0.406 1.00 50.62 94 SER A C 1
ATOM 792 O O . SER A 1 94 ? -7.643 14.570 -1.299 1.00 50.62 94 SER A O 1
ATOM 794 N N . TYR A 1 95 ? -8.583 12.694 -0.485 1.00 51.16 95 TYR A N 1
ATOM 795 C CA . TYR A 1 95 ? -8.167 11.825 -1.582 1.00 51.16 95 TYR A CA 1
ATOM 796 C C . TYR A 1 95 ? -8.996 12.027 -2.852 1.00 51.16 95 TYR A C 1
ATOM 798 O O . TYR A 1 95 ? -8.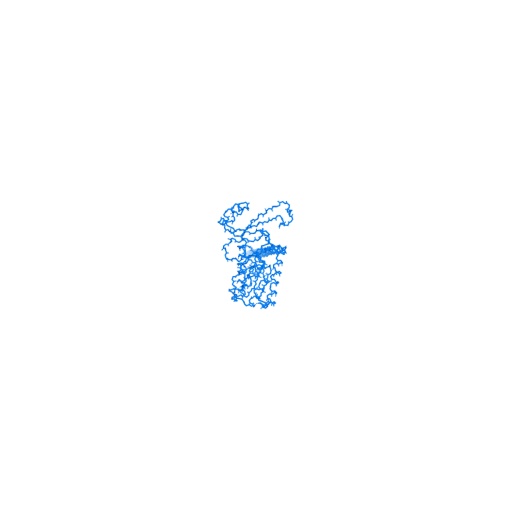422 12.038 -3.940 1.00 51.16 95 TYR A O 1
ATOM 806 N N . ALA A 1 96 ? -10.307 12.261 -2.729 1.00 49.38 96 ALA A N 1
ATOM 807 C CA . ALA A 1 96 ? -11.188 12.532 -3.870 1.00 49.38 96 ALA A CA 1
ATOM 808 C C . ALA A 1 96 ? -10.823 13.825 -4.634 1.00 49.38 96 ALA A C 1
ATOM 810 O O . ALA A 1 96 ? -11.133 13.956 -5.815 1.00 49.38 96 ALA A O 1
ATOM 811 N N . LYS A 1 97 ? -10.133 14.778 -3.987 1.00 47.91 97 LYS A N 1
ATOM 812 C CA . LYS A 1 97 ? -9.690 16.039 -4.612 1.00 47.91 97 LYS A CA 1
ATOM 813 C C . LYS A 1 97 ? -8.490 15.906 -5.561 1.00 47.91 97 LYS A C 1
ATOM 815 O O . LYS A 1 97 ? -8.235 16.843 -6.315 1.00 47.91 97 LYS A O 1
ATOM 820 N N . LYS A 1 98 ? -7.746 14.792 -5.560 1.00 54.78 98 LYS A N 1
ATOM 821 C CA . LYS A 1 98 ? -6.606 14.593 -6.478 1.00 54.78 98 LYS A CA 1
ATOM 822 C C . LYS A 1 98 ? -7.096 14.026 -7.820 1.00 54.78 98 LYS A C 1
ATOM 824 O O . LYS A 1 98 ? -7.189 12.816 -7.988 1.00 54.78 98 LYS A O 1
ATOM 829 N N . SER A 1 99 ? -7.396 14.907 -8.780 1.00 49.53 99 SER A N 1
ATOM 830 C CA . SER A 1 99 ? -7.874 14.556 -10.136 1.00 49.53 99 SER A CA 1
ATOM 831 C C . SER A 1 99 ? -6.869 13.771 -10.992 1.00 49.53 99 SER A C 1
ATOM 833 O O . SER A 1 99 ? -7.242 13.215 -12.022 1.00 49.53 99 SER A O 1
ATOM 835 N N . SER A 1 100 ? -5.609 13.706 -10.563 1.00 51.59 100 SER A N 1
ATOM 836 C CA . SER A 1 100 ? -4.500 13.085 -11.286 1.00 51.59 100 SER A CA 1
ATOM 837 C C . SER A 1 100 ? -4.661 11.568 -11.481 1.00 51.59 100 SER A C 1
ATOM 839 O O . SER A 1 100 ? -4.260 11.040 -12.508 1.00 51.59 100 SER A O 1
ATOM 841 N N . ASN A 1 101 ? -5.363 10.879 -10.573 1.00 58.19 101 ASN A N 1
ATOM 842 C CA . ASN A 1 101 ? -5.557 9.421 -10.636 1.00 58.19 101 ASN A CA 1
ATOM 843 C C . ASN A 1 101 ? -6.568 8.987 -11.729 1.00 58.19 101 ASN A C 1
ATOM 845 O O . ASN A 1 101 ? -6.730 7.798 -12.007 1.00 58.19 101 ASN A O 1
ATOM 849 N N . VAL A 1 102 ? -7.297 9.929 -12.345 1.00 67.25 102 VAL A N 1
ATOM 850 C CA . VAL A 1 102 ? -8.330 9.614 -13.349 1.00 67.25 102 VAL A CA 1
ATOM 851 C C . VAL A 1 102 ? -7.709 9.200 -14.685 1.00 67.25 102 VAL A C 1
ATOM 853 O O . VAL A 1 102 ? -8.209 8.269 -15.317 1.00 67.25 102 VAL A O 1
ATOM 856 N N . SER A 1 103 ? -6.615 9.843 -15.112 1.00 76.12 103 SER A N 1
ATOM 857 C CA . SER A 1 103 ? -5.991 9.560 -16.413 1.00 76.12 103 SER A CA 1
ATOM 858 C C . SER A 1 103 ? -5.375 8.166 -16.467 1.00 76.12 103 SER A C 1
ATOM 860 O O . SER A 1 103 ? -5.575 7.443 -17.438 1.00 76.12 103 SER A O 1
ATOM 862 N N . THR A 1 104 ? -4.690 7.752 -15.403 1.00 84.50 104 THR A N 1
ATOM 863 C CA . THR A 1 104 ? -4.010 6.451 -15.347 1.00 84.50 104 THR A CA 1
ATOM 864 C C . THR A 1 104 ? -5.006 5.304 -15.284 1.00 84.50 104 THR A C 1
ATOM 866 O O . THR A 1 104 ? -4.855 4.311 -15.996 1.00 84.50 104 THR A O 1
ATOM 869 N N . TYR A 1 105 ? -6.103 5.467 -14.538 1.00 83.69 105 TYR A N 1
ATOM 870 C CA . TYR A 1 105 ? -7.209 4.512 -14.585 1.00 83.69 105 TYR A CA 1
ATOM 871 C C . TYR A 1 105 ? -7.806 4.381 -15.994 1.00 83.69 105 TYR A C 1
AT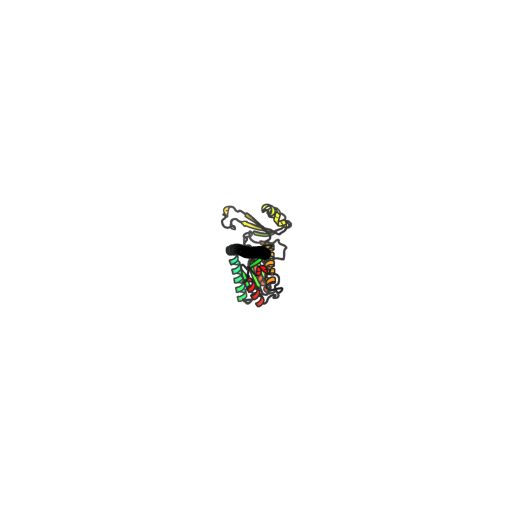OM 873 O O . TYR A 1 105 ? -8.025 3.264 -16.463 1.00 83.69 105 TYR A O 1
ATOM 881 N N . GLN A 1 106 ? -8.053 5.501 -16.685 1.00 78.38 106 GLN A N 1
ATOM 882 C CA . GLN A 1 106 ? -8.572 5.483 -18.058 1.00 78.38 106 GLN A CA 1
ATOM 883 C C . GLN A 1 106 ? -7.615 4.767 -19.016 1.00 78.38 106 GLN A C 1
ATOM 885 O O . GLN A 1 106 ? -8.065 3.946 -19.814 1.00 78.38 106 GLN A O 1
ATOM 890 N N . ALA A 1 107 ? -6.314 5.028 -18.905 1.00 86.12 107 ALA A N 1
ATOM 891 C CA . ALA A 1 107 ? -5.289 4.399 -19.726 1.00 86.12 107 ALA A CA 1
ATOM 892 C C . ALA A 1 107 ? -5.216 2.878 -19.489 1.00 86.12 107 ALA A C 1
ATOM 894 O O . ALA A 1 107 ? -5.267 2.096 -20.439 1.00 86.12 107 ALA A O 1
ATOM 895 N N . LEU A 1 108 ? -5.212 2.437 -18.224 1.00 89.19 108 LEU A N 1
ATOM 896 C CA . LEU A 1 108 ? -5.264 1.015 -17.857 1.00 89.19 108 LEU A CA 1
ATOM 897 C C . LEU A 1 108 ? -6.564 0.339 -18.324 1.00 89.19 108 LEU A C 1
ATOM 899 O O . LEU A 1 108 ? -6.550 -0.813 -18.758 1.00 89.19 108 LEU A O 1
ATOM 903 N N . TYR A 1 109 ? -7.697 1.041 -18.263 1.00 82.12 109 TYR A N 1
ATOM 904 C CA . TYR A 1 109 ? -8.970 0.519 -18.754 1.00 82.12 109 TYR A CA 1
ATOM 905 C C . TYR A 1 109 ? -8.965 0.347 -20.277 1.00 82.12 109 TYR A C 1
ATOM 907 O O . TYR A 1 109 ? -9.379 -0.700 -20.772 1.00 82.12 109 TYR A O 1
ATOM 915 N N . GLN A 1 110 ? -8.465 1.337 -21.023 1.00 81.44 110 GLN A N 1
ATOM 916 C CA . GLN A 1 110 ? -8.312 1.248 -22.479 1.00 81.44 110 GLN A CA 1
ATOM 917 C C . GLN A 1 110 ? -7.360 0.116 -22.875 1.00 81.44 110 GLN A C 1
ATOM 919 O O . GLN A 1 110 ? -7.664 -0.643 -23.794 1.00 81.44 110 GLN A O 1
ATOM 924 N N . LEU A 1 111 ? -6.253 -0.044 -22.144 1.00 89.38 111 LEU A N 1
ATOM 925 C CA . LEU A 1 111 ? -5.329 -1.164 -22.308 1.00 89.38 111 LEU A CA 1
ATOM 926 C C . LEU A 1 111 ? -6.044 -2.509 -22.147 1.00 89.38 111 LEU A C 1
ATOM 928 O O . LEU A 1 111 ? -5.925 -3.373 -23.016 1.00 89.38 111 LEU A O 1
ATOM 932 N N . LYS A 1 112 ? -6.829 -2.662 -21.073 1.00 88.81 112 LYS A N 1
ATOM 933 C CA . LYS A 1 112 ? -7.636 -3.860 -20.831 1.00 88.81 112 LYS A CA 1
ATOM 934 C C . LYS A 1 112 ? -8.604 -4.132 -21.986 1.00 88.81 112 LYS A C 1
ATOM 936 O O . LYS A 1 112 ? -8.666 -5.266 -22.446 1.00 88.81 112 LYS A O 1
ATOM 941 N N . GLN A 1 113 ? -9.347 -3.123 -22.455 1.00 79.44 113 GLN A N 1
ATOM 942 C CA . GLN A 1 113 ? -10.280 -3.293 -23.581 1.00 79.44 113 GLN A CA 1
ATOM 943 C C . GLN A 1 113 ? -9.552 -3.769 -24.837 1.00 79.44 113 GLN A C 1
ATOM 945 O O . GLN A 1 113 ? -9.956 -4.759 -25.434 1.00 79.44 113 GLN A O 1
ATOM 950 N N . ARG A 1 114 ? -8.413 -3.149 -25.164 1.00 86.38 114 ARG A N 1
ATOM 951 C CA . ARG A 1 114 ? -7.581 -3.573 -26.292 1.00 86.38 114 ARG A CA 1
ATOM 952 C C . ARG A 1 114 ? -7.147 -5.035 -26.170 1.00 86.38 114 ARG A C 1
ATOM 954 O O . ARG A 1 114 ? -7.229 -5.770 -27.143 1.00 86.38 114 ARG A O 1
ATOM 961 N N . TRP A 1 115 ? -6.704 -5.479 -24.996 1.00 91.81 115 TRP A N 1
ATOM 962 C CA . TRP A 1 115 ? -6.302 -6.875 -24.799 1.00 91.81 115 TRP A CA 1
ATOM 963 C C . TRP A 1 115 ? -7.468 -7.870 -24.872 1.00 91.81 115 TRP A C 1
ATOM 965 O O . TRP A 1 115 ? -7.258 -9.006 -25.295 1.00 91.81 115 TRP A O 1
ATOM 975 N N . ILE A 1 116 ? -8.683 -7.455 -24.505 1.00 81.56 116 ILE A N 1
ATOM 976 C CA . ILE A 1 116 ? -9.902 -8.250 -24.711 1.00 81.56 116 ILE A CA 1
ATOM 977 C C . ILE A 1 116 ? -10.218 -8.346 -26.207 1.00 81.56 116 ILE A C 1
ATOM 979 O O . ILE A 1 116 ? -10.423 -9.446 -26.715 1.00 81.56 116 ILE A O 1
ATOM 983 N N . ASP A 1 117 ? -10.189 -7.220 -26.924 1.00 81.62 117 ASP A N 1
ATOM 984 C CA . ASP A 1 117 ? -10.448 -7.161 -28.369 1.00 81.62 117 ASP A CA 1
ATOM 985 C C . ASP A 1 117 ? -9.421 -7.986 -29.168 1.00 81.62 117 ASP A C 1
ATOM 987 O O . ASP A 1 117 ? -9.759 -8.671 -30.136 1.00 81.62 117 ASP A O 1
ATOM 991 N N . GLU A 1 118 ? -8.160 -7.977 -28.727 1.00 92.38 118 GLU A N 1
ATOM 992 C CA . GLU A 1 118 ? -7.064 -8.786 -29.274 1.00 92.38 118 GLU A CA 1
ATOM 993 C C . GLU A 1 118 ? -7.133 -10.271 -28.861 1.00 92.38 118 GLU A C 1
ATOM 995 O O . GLU A 1 118 ? -6.297 -11.060 -29.299 1.00 92.38 118 GLU A O 1
ATOM 1000 N N . ASN A 1 119 ? -8.117 -10.680 -28.049 1.00 91.19 119 ASN A N 1
ATOM 1001 C CA . ASN A 1 119 ? -8.255 -12.026 -27.472 1.00 91.19 119 ASN A CA 1
ATOM 1002 C C . ASN A 1 119 ? -7.025 -12.499 -26.670 1.00 91.19 119 ASN A C 1
ATOM 1004 O O . ASN A 1 119 ? -6.765 -13.700 -26.575 1.00 91.19 119 ASN A O 1
ATOM 1008 N N . LYS A 1 120 ? -6.263 -11.569 -26.083 1.00 91.62 120 LYS A N 1
ATOM 1009 C CA . LYS A 1 120 ? -5.137 -11.887 -25.189 1.00 91.62 120 LYS A CA 1
ATOM 1010 C C . LYS A 1 120 ? -5.612 -12.301 -23.798 1.00 91.62 120 LYS A C 1
ATOM 1012 O O . LYS A 1 120 ? -4.984 -13.146 -23.170 1.00 91.62 120 LYS A O 1
ATOM 1017 N N . ILE A 1 121 ? -6.715 -11.717 -23.330 1.00 90.12 121 ILE A N 1
ATOM 1018 C CA . ILE A 1 121 ? -7.318 -11.985 -22.017 1.00 90.12 121 ILE A CA 1
ATOM 1019 C C . ILE A 1 121 ? -8.847 -12.011 -22.120 1.00 90.12 121 ILE A C 1
ATOM 1021 O O . ILE A 1 121 ? -9.418 -11.407 -23.029 1.00 90.12 121 ILE A O 1
ATOM 1025 N N . LEU A 1 122 ? -9.529 -12.646 -21.163 1.00 87.25 122 LEU A N 1
ATOM 1026 C CA . LEU A 1 122 ? -10.964 -12.431 -20.956 1.00 87.25 122 LEU A CA 1
ATOM 1027 C C . LEU A 1 122 ? -11.228 -11.209 -20.068 1.00 87.25 122 LEU A C 1
ATOM 1029 O O . LEU A 1 122 ? -10.351 -10.713 -19.358 1.00 87.25 122 LEU A O 1
ATOM 1033 N N . ALA A 1 123 ? -12.475 -10.733 -20.060 1.00 79.44 123 ALA A N 1
ATOM 1034 C CA . ALA A 1 123 ? -12.874 -9.580 -19.257 1.00 79.44 123 ALA A CA 1
ATOM 1035 C C . ALA A 1 123 ? -12.663 -9.792 -17.746 1.00 79.44 123 ALA A C 1
ATOM 1037 O O . ALA A 1 123 ? -12.401 -8.822 -17.026 1.00 79.44 123 ALA A O 1
ATOM 1038 N N . GLU A 1 124 ? -12.756 -11.035 -17.273 1.00 84.50 124 GLU A N 1
ATOM 1039 C CA . GLU A 1 124 ? -12.566 -11.423 -15.873 1.00 84.50 124 GLU A CA 1
ATOM 1040 C C . GLU A 1 124 ? -11.094 -11.666 -15.502 1.00 84.50 124 GLU A C 1
ATOM 1042 O O . GLU A 1 124 ? -10.774 -11.732 -14.318 1.00 84.50 124 GLU A O 1
ATOM 1047 N N . ASP A 1 125 ? -10.197 -11.773 -16.488 1.00 88.81 125 ASP A N 1
ATOM 1048 C CA . ASP A 1 125 ? -8.769 -12.058 -16.276 1.00 88.81 125 ASP A CA 1
ATOM 1049 C C . ASP A 1 125 ? -7.969 -10.813 -15.848 1.00 88.81 125 ASP A C 1
ATOM 1051 O O . ASP A 1 125 ? -6.788 -10.904 -15.539 1.00 88.81 125 ASP A O 1
ATOM 1055 N N . MET A 1 126 ? -8.584 -9.630 -15.813 1.00 91.69 126 MET A N 1
ATOM 1056 C CA . MET A 1 126 ? -7.938 -8.423 -15.297 1.00 91.69 126 MET A CA 1
ATOM 1057 C C . MET A 1 126 ? -8.941 -7.550 -14.560 1.00 91.69 126 MET A C 1
ATOM 1059 O O . MET A 1 126 ? -9.896 -7.047 -15.151 1.00 91.69 126 MET A O 1
ATOM 1063 N N . ILE A 1 127 ? -8.712 -7.300 -13.276 1.00 90.25 127 ILE A N 1
ATOM 1064 C CA . ILE A 1 127 ? -9.533 -6.387 -12.473 1.00 90.25 127 ILE A CA 1
ATOM 1065 C C . ILE A 1 127 ? -8.673 -5.187 -12.091 1.00 90.25 127 ILE A C 1
ATOM 1067 O O . ILE A 1 127 ? -7.590 -5.349 -11.542 1.00 90.25 127 ILE A O 1
ATOM 1071 N N . ILE A 1 128 ? -9.161 -3.980 -12.382 1.00 88.19 128 ILE A N 1
ATOM 1072 C CA . ILE A 1 128 ? -8.485 -2.721 -12.054 1.00 88.19 128 ILE A CA 1
ATOM 1073 C C . ILE A 1 128 ? -9.325 -2.015 -10.994 1.00 88.19 128 ILE A C 1
ATOM 1075 O O . ILE A 1 128 ? -10.465 -1.633 -11.267 1.00 88.19 128 ILE A O 1
ATOM 1079 N N . MET A 1 129 ? -8.768 -1.837 -9.800 1.00 87.06 129 MET A N 1
ATOM 1080 C CA . MET A 1 129 ? -9.422 -1.168 -8.678 1.00 87.06 129 MET A CA 1
ATOM 1081 C C . MET A 1 129 ? -8.697 0.148 -8.366 1.00 87.06 129 MET A C 1
ATOM 1083 O O . MET A 1 129 ? -7.575 0.116 -7.859 1.00 87.06 129 MET A O 1
ATOM 1087 N N . PRO A 1 130 ? -9.283 1.314 -8.684 1.00 85.44 130 PRO A N 1
ATOM 1088 C CA . PRO A 1 130 ? -8.703 2.601 -8.320 1.00 85.44 130 PRO A CA 1
ATOM 1089 C C . PRO A 1 130 ? -9.020 2.958 -6.862 1.00 85.44 130 PRO A C 1
ATOM 1091 O O . PRO A 1 130 ? -10.093 2.623 -6.365 1.00 85.44 130 PRO A O 1
ATOM 1094 N N . ASN A 1 131 ? -8.128 3.713 -6.218 1.00 82.69 131 ASN A N 1
ATOM 1095 C CA . ASN A 1 131 ? -8.322 4.306 -4.890 1.00 82.69 131 ASN A CA 1
ATOM 1096 C C . ASN A 1 131 ? -8.814 3.296 -3.839 1.00 82.69 131 ASN A C 1
ATOM 1098 O O . ASN A 1 131 ? -9.857 3.488 -3.213 1.00 82.69 131 ASN A O 1
ATOM 1102 N N . VAL A 1 132 ? -8.068 2.208 -3.652 1.00 86.62 132 VAL A N 1
ATOM 1103 C CA . VAL A 1 132 ? -8.400 1.203 -2.636 1.00 86.62 132 VAL A CA 1
ATOM 1104 C C . VAL A 1 132 ? -7.896 1.680 -1.275 1.00 86.62 132 VAL A C 1
ATOM 1106 O O . VAL A 1 132 ? -6.735 2.054 -1.132 1.00 86.62 132 VAL A O 1
ATOM 1109 N N . PHE A 1 133 ? -8.768 1.662 -0.269 1.00 85.88 133 PHE A N 1
ATOM 1110 C CA . PHE A 1 133 ? -8.478 2.150 1.080 1.00 85.88 133 PHE A CA 1
ATOM 1111 C C . PHE A 1 133 ? -8.423 0.993 2.072 1.00 85.88 133 PHE A C 1
ATOM 1113 O O . PHE A 1 133 ? -9.461 0.451 2.448 1.00 85.88 133 PHE A O 1
ATOM 1120 N N . ILE A 1 134 ? -7.216 0.637 2.510 1.00 86.81 134 ILE A N 1
ATOM 1121 C CA . ILE A 1 134 ? -6.962 -0.482 3.418 1.00 86.81 134 ILE A CA 1
ATOM 1122 C C . ILE A 1 134 ? -6.773 0.031 4.852 1.00 86.81 134 ILE A C 1
ATOM 1124 O O . ILE A 1 134 ? -5.822 0.780 5.100 1.00 86.81 134 ILE A O 1
ATOM 1128 N N . PRO A 1 135 ? -7.628 -0.354 5.816 1.00 83.94 135 PRO A N 1
ATOM 1129 C CA . PRO A 1 135 ? -7.423 -0.017 7.216 1.00 83.94 135 PRO A CA 1
ATOM 1130 C C . PRO A 1 135 ? -6.261 -0.823 7.812 1.00 83.94 135 PRO A C 1
ATOM 1132 O O . PRO A 1 135 ? -6.046 -1.980 7.461 1.00 83.94 135 PRO A O 1
ATOM 1135 N N . PHE A 1 136 ? -5.524 -0.223 8.744 1.00 79.50 136 PHE A N 1
ATOM 1136 C CA . PHE A 1 136 ? -4.485 -0.892 9.528 1.00 79.50 136 PHE A CA 1
ATOM 1137 C C . PHE A 1 136 ? -4.352 -0.281 10.931 1.00 79.50 136 PHE A C 1
ATOM 1139 O O . PHE A 1 136 ? -4.691 0.887 11.146 1.00 79.50 136 PHE A O 1
ATOM 1146 N N . TYR A 1 137 ? -3.834 -1.059 11.890 1.00 71.25 137 TYR A N 1
ATOM 1147 C CA . TYR A 1 137 ? -3.615 -0.603 13.270 1.00 71.25 137 TYR A CA 1
ATOM 1148 C C . TYR A 1 137 ? -2.221 -0.055 13.471 1.00 71.25 137 TYR A C 1
ATOM 1150 O O . TYR A 1 137 ? -1.221 -0.631 13.045 1.00 71.25 137 TYR A O 1
ATOM 1158 N N . THR A 1 138 ? -2.169 1.033 14.225 1.00 71.25 138 THR A N 1
ATOM 1159 C CA . THR A 1 138 ? -0.953 1.508 14.879 1.00 71.25 138 THR A CA 1
ATOM 1160 C C . THR A 1 138 ? -1.290 1.814 16.322 1.00 71.25 138 THR A C 1
ATOM 1162 O O . THR A 1 138 ? -2.147 2.666 16.511 1.00 71.25 138 THR A O 1
ATOM 1165 N N . GLU A 1 139 ? -0.632 1.136 17.270 1.00 69.56 139 GLU A N 1
ATOM 1166 C CA . GLU A 1 139 ? -0.668 1.251 18.748 1.00 69.56 139 GLU A CA 1
ATOM 1167 C C . GLU A 1 139 ? -2.013 1.670 19.390 1.00 69.56 139 GLU A C 1
ATOM 1169 O O . GLU A 1 139 ? -2.605 0.853 20.082 1.00 69.56 139 GLU A O 1
ATOM 1174 N N . ASP A 1 140 ? -2.564 2.853 19.094 1.00 67.75 140 ASP A N 1
ATOM 1175 C CA . ASP A 1 140 ? -3.824 3.360 19.664 1.00 67.75 140 ASP A CA 1
ATOM 1176 C C . ASP A 1 140 ? -4.897 3.793 18.637 1.00 67.75 140 ASP A C 1
ATOM 1178 O O . ASP A 1 140 ? -5.922 4.376 19.010 1.00 67.75 140 ASP A O 1
ATOM 1182 N N . ARG A 1 141 ? -4.665 3.640 17.322 1.00 71.75 141 ARG A N 1
ATOM 1183 C CA . ARG A 1 141 ? -5.535 4.213 16.273 1.00 71.75 141 ARG A CA 1
ATOM 1184 C C . ARG A 1 141 ? -5.600 3.365 15.006 1.00 71.75 141 ARG A C 1
ATOM 1186 O O . ARG A 1 141 ? -4.582 2.869 14.522 1.00 71.75 141 ARG A O 1
ATOM 1193 N N . ILE A 1 142 ? -6.799 3.325 14.425 1.00 72.62 142 ILE A N 1
ATOM 1194 C CA . ILE A 1 142 ? -7.027 2.874 13.051 1.00 72.62 142 ILE A CA 1
ATOM 1195 C C . ILE A 1 142 ? -6.524 3.968 12.111 1.00 72.62 142 ILE A C 1
ATOM 1197 O O . ILE A 1 142 ? -6.893 5.139 12.249 1.00 72.62 142 ILE A O 1
ATOM 1201 N N . LYS A 1 143 ? -5.676 3.579 11.167 1.00 80.56 143 LYS A N 1
ATOM 1202 C CA . LYS A 1 143 ? -5.238 4.398 10.037 1.00 80.56 143 LYS A CA 1
ATOM 1203 C C . LYS A 1 143 ? -5.666 3.733 8.739 1.00 80.56 143 LYS A C 1
ATOM 1205 O O . LYS A 1 143 ? -6.004 2.554 8.727 1.00 80.56 143 LYS A O 1
ATOM 1210 N N . THR A 1 144 ? -5.619 4.491 7.653 1.00 79.12 144 THR A N 1
ATOM 1211 C CA . THR A 1 144 ? -5.947 3.995 6.317 1.00 79.12 144 THR A CA 1
ATOM 1212 C C . THR A 1 144 ? -4.752 4.191 5.401 1.00 79.12 144 THR A C 1
ATOM 1214 O O . THR A 1 144 ? -4.148 5.261 5.372 1.00 79.12 144 THR A O 1
ATOM 1217 N N . CYS A 1 145 ? -4.397 3.147 4.664 1.00 84.12 145 CYS A N 1
ATOM 1218 C CA . CYS A 1 145 ? -3.445 3.195 3.570 1.00 84.12 145 CYS A CA 1
ATOM 1219 C C . CYS A 1 145 ? -4.236 3.273 2.263 1.00 84.12 145 CYS A C 1
ATOM 1221 O O . CYS A 1 145 ? -5.141 2.468 2.039 1.00 84.12 145 CYS A O 1
ATOM 1223 N N . ARG A 1 146 ? -3.919 4.252 1.416 1.00 86.38 146 ARG A N 1
ATOM 1224 C CA . ARG A 1 146 ? -4.492 4.355 0.075 1.00 86.38 146 ARG A CA 1
ATOM 1225 C C . ARG A 1 146 ? -3.559 3.679 -0.920 1.00 86.38 146 ARG A C 1
ATOM 1227 O O . ARG A 1 146 ? -2.373 3.975 -0.931 1.00 86.38 146 ARG A O 1
ATOM 1234 N N . VAL A 1 147 ? -4.127 2.853 -1.784 1.00 90.00 147 VAL A N 1
ATOM 1235 C CA . VAL A 1 147 ? -3.492 2.346 -3.000 1.00 90.00 147 VAL A CA 1
ATOM 1236 C C . VAL A 1 147 ? -4.066 3.124 -4.179 1.00 90.00 147 VAL A C 1
ATOM 1238 O O . VAL A 1 147 ? -5.291 3.159 -4.333 1.00 90.00 147 VAL A O 1
ATOM 1241 N N . ASP A 1 148 ? -3.223 3.748 -5.006 1.00 90.50 148 ASP A N 1
ATOM 1242 C CA . ASP A 1 148 ? -3.711 4.526 -6.154 1.00 90.50 148 ASP A CA 1
ATOM 1243 C C . ASP A 1 148 ? -4.415 3.618 -7.168 1.00 90.50 148 ASP A C 1
ATOM 1245 O O . ASP A 1 148 ? -5.580 3.858 -7.504 1.00 90.50 148 ASP A O 1
ATOM 1249 N N . HIS A 1 149 ? -3.762 2.522 -7.570 1.00 92.38 149 HIS A N 1
ATOM 1250 C CA . HIS A 1 149 ? -4.386 1.471 -8.373 1.00 92.38 149 HIS A CA 1
ATOM 1251 C C . HIS A 1 149 ? -3.942 0.082 -7.924 1.00 92.38 149 HIS A C 1
ATOM 1253 O O . HIS A 1 149 ? -2.752 -0.199 -7.815 1.00 92.38 149 HIS A O 1
ATOM 1259 N N . LEU A 1 150 ? -4.902 -0.813 -7.716 1.00 94.88 150 LEU A N 1
ATOM 1260 C CA . LEU A 1 150 ? -4.649 -2.230 -7.505 1.00 94.88 150 LEU A CA 1
ATOM 1261 C C . LEU A 1 150 ? -5.074 -3.004 -8.755 1.00 94.88 150 LEU A C 1
ATOM 1263 O O . LEU A 1 150 ? -6.216 -2.886 -9.205 1.00 94.88 150 LEU A O 1
ATOM 1267 N N . ILE A 1 151 ? -4.160 -3.785 -9.321 1.00 96.25 151 ILE A N 1
ATOM 1268 C CA . ILE A 1 151 ? -4.411 -4.629 -10.488 1.00 96.25 151 ILE A CA 1
ATOM 1269 C C . ILE A 1 151 ? -4.393 -6.086 -10.041 1.00 96.25 151 ILE A C 1
ATOM 1271 O O . ILE A 1 151 ? -3.408 -6.558 -9.472 1.00 96.25 151 ILE A O 1
ATOM 1275 N N . LEU A 1 152 ? -5.484 -6.797 -10.309 1.00 95.75 152 LEU A N 1
ATOM 1276 C CA . LEU A 1 152 ? -5.608 -8.227 -10.056 1.00 95.75 152 LEU A CA 1
ATOM 1277 C C . LEU A 1 152 ? -5.510 -8.966 -11.391 1.00 95.75 152 LEU A C 1
ATOM 1279 O O . LEU A 1 152 ? -6.335 -8.739 -12.280 1.00 95.75 152 LEU A O 1
ATOM 1283 N N . LEU A 1 153 ? -4.515 -9.841 -11.511 1.00 96.19 153 LEU A N 1
ATOM 1284 C CA . LEU A 1 153 ? -4.310 -10.743 -12.643 1.00 96.19 153 LEU A CA 1
ATOM 1285 C C . LEU A 1 153 ? -4.253 -12.193 -12.138 1.00 96.19 153 LEU A C 1
ATOM 1287 O O . LEU A 1 153 ? -3.840 -12.426 -10.999 1.00 96.19 153 LEU A O 1
ATOM 1291 N N . PRO A 1 154 ? -4.555 -13.195 -12.985 1.00 94.81 154 PRO A N 1
ATOM 1292 C CA . PRO A 1 154 ? -4.336 -14.598 -12.662 1.00 94.81 154 PRO A CA 1
ATOM 1293 C C . PRO A 1 154 ? -2.908 -14.889 -12.209 1.00 94.81 154 PRO A C 1
ATOM 1295 O O . PRO A 1 154 ? -2.690 -15.828 -11.460 1.00 94.81 154 PRO A O 1
ATOM 1298 N N . THR A 1 155 ? -1.928 -14.097 -12.637 1.00 94.88 155 THR A N 1
ATOM 1299 C CA . THR A 1 155 ? -0.500 -14.306 -12.373 1.00 94.88 155 THR A CA 1
ATOM 1300 C C . THR A 1 155 ? 0.038 -13.517 -11.180 1.00 94.88 155 THR A C 1
ATOM 1302 O O . THR A 1 155 ? 1.181 -13.733 -10.785 1.00 94.88 155 THR A O 1
ATOM 1305 N N . GLY A 1 156 ? -0.764 -12.640 -10.566 1.00 95.31 156 GLY A N 1
ATOM 1306 C CA . GLY A 1 156 ? -0.310 -11.817 -9.448 1.00 95.31 156 GLY A CA 1
ATOM 1307 C C . GLY A 1 156 ? -1.254 -10.676 -9.073 1.00 95.31 156 GLY A C 1
ATOM 1308 O O . GLY A 1 156 ? -2.156 -10.301 -9.821 1.00 95.31 156 GLY A O 1
ATOM 1309 N N . ILE A 1 157 ? -1.002 -10.091 -7.902 1.00 96.50 157 ILE A N 1
ATOM 1310 C CA . ILE A 1 157 ? -1.645 -8.858 -7.436 1.00 96.50 157 ILE A CA 1
ATOM 1311 C C . ILE A 1 157 ? -0.592 -7.754 -7.453 1.00 96.50 157 ILE A C 1
ATOM 1313 O O . ILE A 1 157 ? 0.486 -7.927 -6.882 1.00 96.50 157 ILE A O 1
ATOM 1317 N N . TYR A 1 158 ? -0.904 -6.619 -8.072 1.00 97.25 158 TYR A N 1
ATOM 1318 C CA . TYR A 1 158 ? 0.033 -5.515 -8.263 1.00 97.25 158 TYR A CA 1
ATOM 1319 C C . TYR A 1 158 ? -0.537 -4.228 -7.674 1.00 97.25 158 TYR A C 1
ATOM 1321 O O . TYR A 1 158 ? -1.655 -3.833 -7.998 1.00 97.25 158 TYR A O 1
ATOM 1329 N N . SER A 1 159 ? 0.236 -3.572 -6.812 1.00 96.75 159 SER A N 1
ATOM 1330 C CA . SER A 1 159 ? -0.111 -2.288 -6.201 1.00 96.75 159 SER A CA 1
ATOM 1331 C C . SER A 1 159 ? 0.698 -1.187 -6.864 1.00 96.75 159 SER A C 1
ATOM 1333 O O . SER A 1 159 ? 1.918 -1.168 -6.726 1.00 96.75 159 SER A O 1
ATOM 1335 N N . ILE A 1 160 ? 0.026 -0.269 -7.548 1.00 95.75 160 ILE A N 1
ATOM 1336 C CA . ILE A 1 160 ? 0.639 0.894 -8.185 1.00 95.75 160 ILE A CA 1
ATOM 1337 C C . ILE A 1 160 ? 0.530 2.086 -7.237 1.00 95.75 160 ILE A C 1
ATOM 1339 O O . ILE A 1 160 ? -0.571 2.486 -6.855 1.00 95.75 160 ILE A O 1
ATOM 1343 N N . GLU A 1 161 ? 1.686 2.641 -6.890 1.00 93.75 161 GLU A N 1
ATOM 1344 C CA . GLU A 1 161 ? 1.856 3.937 -6.235 1.00 93.75 161 GLU A CA 1
ATOM 1345 C C . GLU A 1 161 ? 2.278 4.956 -7.294 1.00 93.75 161 GLU A C 1
ATOM 1347 O O . GLU A 1 161 ? 3.269 4.748 -8.001 1.00 93.75 161 GLU A O 1
ATOM 1352 N N . GLU A 1 162 ? 1.542 6.057 -7.415 1.00 91.19 162 GLU A N 1
ATOM 1353 C CA . GLU A 1 162 ? 1.702 6.996 -8.517 1.00 91.19 162 GLU A CA 1
ATOM 1354 C C . GLU A 1 162 ? 2.271 8.347 -8.067 1.00 91.19 162 GLU A C 1
ATOM 1356 O O . GLU A 1 162 ? 1.744 9.023 -7.179 1.00 91.19 162 GLU A O 1
ATOM 1361 N N . LYS A 1 163 ? 3.339 8.806 -8.728 1.00 90.62 163 LYS A N 1
ATOM 1362 C CA . LYS A 1 163 ? 3.936 10.129 -8.493 1.00 90.62 163 LYS A CA 1
ATOM 1363 C C . LYS A 1 163 ? 3.801 10.991 -9.740 1.00 90.62 163 LYS A C 1
ATOM 1365 O O . LYS A 1 163 ? 4.399 10.691 -10.751 1.00 90.62 163 LYS A O 1
ATOM 1370 N N . HIS A 1 164 ? 3.084 12.108 -9.656 1.00 85.50 164 HIS A N 1
ATOM 1371 C CA . HIS A 1 164 ? 2.863 13.029 -10.783 1.00 85.50 164 HIS A CA 1
ATOM 1372 C C . HIS A 1 164 ? 3.896 14.163 -10.812 1.00 85.50 164 HIS A C 1
ATOM 1374 O O . HIS A 1 164 ? 3.556 15.348 -10.740 1.00 85.50 164 HIS A O 1
ATOM 1380 N N . TRP A 1 165 ? 5.179 13.812 -10.822 1.00 86.88 165 TRP A N 1
ATOM 1381 C CA . TRP A 1 165 ? 6.253 14.802 -10.816 1.00 86.88 165 TRP A CA 1
ATOM 1382 C C . TRP A 1 165 ? 6.605 15.248 -12.240 1.00 86.88 165 TRP A C 1
ATOM 1384 O O . TRP A 1 165 ? 6.811 14.432 -13.137 1.00 86.88 165 TRP A O 1
ATOM 1394 N N . LYS A 1 166 ? 6.687 16.568 -12.435 1.00 84.31 166 LYS A N 1
ATOM 1395 C CA . LYS A 1 166 ? 7.088 17.202 -13.699 1.00 84.31 166 LYS A CA 1
ATOM 1396 C C . LYS A 1 166 ? 8.579 17.551 -13.684 1.00 84.31 166 LYS A C 1
ATOM 1398 O O . LYS A 1 166 ? 9.130 17.842 -12.621 1.00 84.31 166 LYS A O 1
ATOM 1403 N N . GLY A 1 167 ? 9.197 17.573 -14.865 1.00 86.06 167 GLY A N 1
ATOM 1404 C CA . GLY A 1 167 ? 10.628 17.830 -15.047 1.00 86.06 167 GLY A CA 1
ATOM 1405 C C . GLY A 1 167 ? 11.528 16.612 -14.790 1.00 86.06 167 GLY A C 1
ATOM 1406 O O . GLY A 1 167 ? 11.072 15.470 -14.825 1.00 86.06 167 GLY A O 1
ATOM 1407 N N . LYS A 1 168 ? 12.826 16.831 -14.558 1.00 89.12 168 LYS A N 1
ATOM 1408 C CA . LYS A 1 168 ? 13.792 15.737 -14.376 1.00 89.12 168 LYS A CA 1
ATOM 1409 C C . LYS A 1 168 ? 13.672 15.131 -12.984 1.00 89.12 168 LYS A C 1
ATOM 1411 O O . LYS A 1 168 ? 13.770 15.842 -11.987 1.00 89.12 168 LYS A O 1
ATOM 1416 N N . ILE A 1 169 ? 13.537 13.813 -12.907 1.00 91.38 169 ILE A N 1
ATOM 1417 C CA . ILE A 1 169 ? 13.459 13.076 -11.643 1.00 91.38 169 ILE A CA 1
ATOM 1418 C C . ILE A 1 169 ? 14.734 12.251 -11.495 1.00 91.38 169 ILE A C 1
ATOM 1420 O O . ILE A 1 169 ? 15.096 11.511 -12.405 1.00 91.38 169 ILE A O 1
ATOM 1424 N N . ILE A 1 170 ? 15.415 12.359 -10.358 1.00 91.44 170 ILE A N 1
ATOM 1425 C CA . ILE A 1 170 ? 16.541 11.494 -9.994 1.00 91.44 170 ILE A CA 1
ATOM 1426 C C . ILE A 1 170 ? 16.148 10.733 -8.735 1.00 91.44 170 ILE A C 1
ATOM 1428 O O . ILE A 1 170 ? 16.090 11.315 -7.653 1.00 91.44 170 ILE A O 1
ATOM 1432 N N . HIS A 1 171 ? 15.861 9.446 -8.886 1.00 92.62 171 HIS A N 1
ATOM 1433 C CA . HIS A 1 171 ? 15.460 8.555 -7.804 1.00 92.62 171 HIS A CA 1
ATOM 1434 C C . HIS A 1 171 ? 16.628 7.662 -7.365 1.00 92.62 171 HIS A C 1
ATOM 1436 O O . HIS A 1 171 ? 17.540 7.393 -8.145 1.00 92.62 171 HIS A O 1
ATOM 1442 N N . GLY A 1 172 ? 16.611 7.204 -6.112 1.00 90.12 172 GLY A N 1
ATOM 1443 C CA . GLY A 1 172 ? 17.619 6.285 -5.583 1.00 90.12 172 GLY A CA 1
ATOM 1444 C C . GLY A 1 172 ? 18.911 6.957 -5.118 1.00 90.12 172 GLY A C 1
ATOM 1445 O O . GLY A 1 172 ? 19.964 6.319 -5.065 1.00 90.12 172 GLY A O 1
ATOM 1446 N N . LEU A 1 173 ? 18.886 8.259 -4.818 1.00 88.94 173 LEU A N 1
ATOM 1447 C CA . LEU A 1 173 ? 20.077 8.976 -4.364 1.00 88.94 173 LEU A CA 1
ATOM 1448 C C . LEU A 1 173 ? 20.446 8.599 -2.928 1.00 88.94 173 LEU A C 1
ATOM 1450 O O . LEU A 1 173 ? 19.608 8.558 -2.033 1.00 88.94 173 LEU A O 1
ATOM 1454 N N . THR A 1 174 ? 21.737 8.377 -2.712 1.00 85.56 174 THR A N 1
ATOM 1455 C CA . THR A 1 174 ? 22.375 8.100 -1.424 1.00 85.56 174 THR A CA 1
ATOM 1456 C C . THR A 1 174 ? 23.662 8.912 -1.325 1.00 85.56 174 THR A C 1
ATOM 1458 O O . THR A 1 174 ? 24.254 9.268 -2.347 1.00 85.56 174 THR A O 1
ATOM 1461 N N . ASP A 1 175 ? 24.187 9.120 -0.116 1.00 78.44 175 ASP A N 1
ATOM 1462 C CA . ASP A 1 175 ? 25.492 9.783 0.060 1.00 78.44 175 ASP A CA 1
ATOM 1463 C C . ASP A 1 175 ? 26.620 9.086 -0.730 1.00 78.44 175 ASP A C 1
ATOM 1465 O O . ASP A 1 175 ? 27.585 9.720 -1.155 1.00 78.44 175 ASP A O 1
ATOM 1469 N N . LYS A 1 176 ? 26.491 7.775 -0.978 1.00 82.31 176 LYS A N 1
ATOM 1470 C CA . LYS A 1 176 ? 27.494 6.971 -1.691 1.00 82.31 176 LYS A CA 1
ATOM 1471 C C . LYS A 1 176 ? 27.460 7.160 -3.208 1.00 82.31 176 LYS A C 1
ATOM 1473 O O . LYS A 1 176 ? 28.513 7.091 -3.840 1.00 82.31 176 LYS A O 1
ATOM 1478 N N . ASN A 1 177 ? 26.279 7.337 -3.806 1.00 86.44 177 ASN A N 1
ATOM 1479 C CA . ASN A 1 177 ? 26.133 7.448 -5.264 1.00 86.44 177 ASN A CA 1
ATOM 1480 C C . ASN A 1 177 ? 25.968 8.896 -5.753 1.00 86.44 177 ASN A C 1
ATOM 1482 O O . ASN A 1 177 ? 26.183 9.138 -6.939 1.00 86.44 177 ASN A O 1
ATOM 1486 N N . ALA A 1 178 ? 25.696 9.850 -4.855 1.00 80.62 178 ALA A N 1
ATOM 1487 C CA . ALA A 1 178 ? 25.557 11.261 -5.200 1.00 80.62 178 ALA A CA 1
ATOM 1488 C C . ALA A 1 178 ? 26.872 11.904 -5.674 1.00 80.62 178 ALA A C 1
ATOM 1490 O O . ALA A 1 178 ? 26.830 12.851 -6.453 1.00 80.62 178 ALA A O 1
ATOM 1491 N N . LYS A 1 179 ? 28.037 11.382 -5.256 1.00 83.19 179 LYS A N 1
ATOM 1492 C CA . LYS A 1 179 ? 29.375 11.840 -5.682 1.00 83.19 179 LYS A CA 1
ATOM 1493 C C . LYS A 1 179 ? 29.492 13.379 -5.669 1.00 83.19 179 LYS A C 1
ATOM 1495 O O . LYS A 1 179 ? 29.315 14.008 -4.626 1.00 83.19 179 LYS A O 1
ATOM 1500 N N . GLU A 1 180 ? 29.771 13.975 -6.827 1.00 77.56 180 GLU A N 1
ATOM 1501 C CA . GLU A 1 180 ? 29.930 15.415 -7.045 1.00 77.56 180 GLU A CA 1
ATOM 1502 C C . GLU A 1 180 ? 28.633 16.218 -6.876 1.00 77.56 180 GLU A C 1
ATOM 1504 O O . GLU A 1 180 ? 28.698 17.421 -6.669 1.00 77.56 180 GLU A O 1
ATOM 1509 N N . PHE A 1 181 ? 27.467 15.565 -6.877 1.00 76.44 181 PHE A N 1
ATOM 1510 C CA . PHE A 1 181 ? 26.156 16.180 -6.644 1.00 76.44 181 PHE A CA 1
ATOM 1511 C C . PHE A 1 181 ? 25.692 16.084 -5.185 1.00 76.44 181 PHE A C 1
ATOM 1513 O O . PHE A 1 181 ? 24.578 16.494 -4.862 1.00 76.44 181 PHE A O 1
ATOM 1520 N N . SER A 1 182 ? 26.532 15.574 -4.278 1.00 78.75 182 SER A N 1
ATOM 1521 C CA . SER A 1 182 ? 26.211 15.480 -2.845 1.00 78.75 182 SER A CA 1
ATOM 1522 C C . SER A 1 182 ? 25.864 16.833 -2.209 1.00 78.75 182 SER A C 1
ATOM 1524 O O . SER A 1 182 ? 25.035 16.881 -1.303 1.00 78.75 182 SER A O 1
ATOM 1526 N N . PHE A 1 183 ? 26.405 17.938 -2.733 1.00 81.56 183 PHE A N 1
ATOM 1527 C CA . PHE A 1 183 ? 26.059 19.289 -2.278 1.00 81.56 183 PHE A CA 1
ATOM 1528 C C . PHE A 1 183 ? 24.581 19.646 -2.509 1.00 81.56 183 PHE A C 1
ATOM 1530 O O . PHE A 1 183 ? 24.023 20.450 -1.766 1.00 81.56 183 PHE A O 1
ATOM 1537 N N . LEU A 1 184 ? 23.914 19.055 -3.510 1.00 79.19 184 LEU A N 1
ATOM 1538 C CA . LEU A 1 184 ? 22.487 19.301 -3.734 1.00 79.19 184 LEU A CA 1
ATOM 1539 C C . LEU A 1 184 ? 21.658 18.752 -2.576 1.00 79.19 184 LEU A C 1
ATOM 1541 O O . LEU A 1 184 ? 20.690 19.387 -2.173 1.00 79.19 184 LEU A O 1
ATOM 1545 N N . LEU A 1 185 ? 22.081 17.623 -2.001 1.00 77.81 185 LEU A N 1
ATOM 1546 C CA . LEU A 1 185 ? 21.449 17.000 -0.839 1.00 77.81 185 LEU A CA 1
ATOM 1547 C C . LEU A 1 185 ? 21.614 17.854 0.430 1.00 77.81 185 LEU A C 1
ATOM 1549 O O . LEU A 1 185 ? 20.715 17.872 1.273 1.00 77.81 185 LEU A O 1
ATOM 1553 N N . ASP A 1 186 ? 22.727 18.590 0.546 1.00 77.56 186 ASP A N 1
ATOM 1554 C CA . ASP A 1 186 ? 22.926 19.614 1.582 1.00 77.56 186 ASP A CA 1
ATOM 1555 C C . ASP A 1 186 ? 21.986 20.804 1.389 1.00 77.56 186 ASP A C 1
ATOM 1557 O O . ASP A 1 186 ? 21.303 21.220 2.325 1.00 77.56 186 ASP A O 1
ATOM 1561 N N . MET A 1 187 ? 21.932 21.342 0.167 1.00 77.81 187 MET A N 1
ATOM 1562 C CA . MET A 1 187 ? 21.164 22.549 -0.152 1.00 77.81 187 MET A CA 1
ATOM 1563 C C . MET A 1 187 ? 19.663 22.374 0.077 1.00 77.81 187 MET A C 1
ATOM 1565 O O . MET A 1 187 ? 19.001 23.280 0.578 1.00 77.81 187 MET A O 1
ATOM 1569 N N . VAL A 1 188 ? 19.133 21.198 -0.252 1.00 75.25 188 VAL A N 1
ATOM 1570 C CA . VAL A 1 188 ? 17.717 20.857 -0.046 1.00 75.25 188 VAL A CA 1
ATOM 1571 C C . VAL A 1 188 ? 17.436 20.277 1.344 1.00 75.25 188 VAL A C 1
ATOM 1573 O O . VAL A 1 188 ? 16.331 19.804 1.592 1.00 75.25 188 VAL A O 1
ATOM 1576 N N . GLN A 1 189 ? 18.424 20.302 2.249 1.00 69.50 189 GLN A N 1
ATOM 1577 C CA . GLN A 1 189 ? 18.327 19.795 3.622 1.00 69.50 189 GLN A CA 1
ATOM 1578 C C . GLN A 1 189 ? 17.865 18.327 3.706 1.00 69.50 189 GLN A C 1
ATOM 1580 O O . GLN A 1 189 ? 17.220 17.923 4.672 1.00 69.50 189 GLN A O 1
ATOM 1585 N N . ALA A 1 190 ? 18.210 17.504 2.712 1.00 64.31 190 ALA A N 1
ATOM 1586 C CA . ALA A 1 190 ? 17.835 16.089 2.671 1.00 64.31 190 ALA A CA 1
ATOM 1587 C C . ALA A 1 190 ? 18.781 15.187 3.483 1.00 64.31 190 ALA A C 1
ATOM 1589 O O . ALA A 1 190 ? 18.418 14.062 3.830 1.00 64.31 190 ALA A O 1
ATOM 1590 N N . LYS A 1 191 ? 19.980 15.666 3.843 1.00 60.91 191 LYS A N 1
ATOM 1591 C CA . LYS A 1 191 ? 20.988 14.876 4.577 1.00 60.91 191 LYS A CA 1
ATOM 1592 C C . LYS A 1 191 ? 20.525 14.213 5.882 1.00 60.91 191 LYS A C 1
ATOM 1594 O O . LYS A 1 191 ? 20.928 13.070 6.100 1.00 60.91 191 LYS A O 1
ATOM 1599 N N . PRO A 1 192 ? 19.675 14.826 6.730 1.00 60.72 192 PRO A N 1
ATOM 1600 C CA . PRO A 1 192 ? 19.155 14.151 7.921 1.00 60.72 192 PRO A CA 1
ATOM 1601 C C . PRO A 1 192 ? 18.372 12.862 7.610 1.00 60.72 192 PRO A C 1
ATOM 1603 O O . PRO A 1 192 ? 18.262 11.996 8.473 1.00 60.72 192 PRO A O 1
ATOM 1606 N N . PHE A 1 193 ? 17.850 12.713 6.387 1.00 56.25 193 PHE A N 1
ATOM 1607 C CA . PHE A 1 193 ? 17.008 11.589 5.961 1.00 56.25 193 PHE A CA 1
ATOM 1608 C C . PHE A 1 193 ? 17.763 10.550 5.104 1.00 56.25 193 PHE A C 1
ATOM 1610 O O . PHE A 1 193 ? 17.362 9.387 5.050 1.00 56.25 193 PHE A O 1
ATOM 1617 N N . ILE A 1 194 ? 18.890 10.941 4.495 1.00 57.97 194 ILE A N 1
ATOM 1618 C CA . ILE A 1 194 ? 19.698 10.118 3.567 1.00 57.97 194 ILE A CA 1
ATOM 1619 C C . ILE A 1 194 ? 20.533 9.047 4.258 1.00 57.97 194 ILE A C 1
ATOM 1621 O O . ILE A 1 194 ? 20.863 8.027 3.655 1.00 57.97 194 ILE A O 1
ATOM 1625 N N . GLN A 1 195 ? 20.871 9.241 5.533 1.00 55.28 195 GLN A N 1
ATOM 1626 C CA . GLN A 1 195 ? 21.667 8.252 6.265 1.00 55.28 195 GLN A CA 1
ATOM 1627 C C . GLN A 1 195 ? 20.929 6.920 6.459 1.00 55.28 195 GLN A C 1
ATOM 1629 O O . GLN A 1 195 ? 21.563 5.916 6.782 1.00 55.28 195 GLN A O 1
ATOM 1634 N N . VAL A 1 196 ? 19.607 6.903 6.252 1.00 60.62 196 VAL A N 1
ATOM 1635 C CA . VAL A 1 196 ? 18.751 5.735 6.492 1.00 60.62 196 VAL A CA 1
ATOM 1636 C C . VAL A 1 196 ? 18.032 5.264 5.222 1.00 60.62 196 VAL A C 1
ATOM 1638 O O . VAL A 1 196 ? 17.828 4.060 5.076 1.00 60.62 196 VAL A O 1
ATOM 1641 N N . TYR A 1 197 ? 17.674 6.166 4.298 1.00 71.50 197 TYR A N 1
ATOM 1642 C CA . TYR A 1 197 ? 16.862 5.843 3.116 1.00 71.50 197 TYR A CA 1
ATOM 1643 C C . TYR A 1 197 ? 17.362 6.530 1.846 1.00 71.50 197 TYR A C 1
ATOM 1645 O O . TYR A 1 197 ? 17.989 7.588 1.907 1.00 71.50 197 TYR A O 1
ATOM 1653 N N . GLU A 1 198 ? 17.036 5.945 0.693 1.00 86.31 198 GLU A N 1
ATOM 1654 C CA . GLU A 1 198 ? 17.225 6.605 -0.597 1.00 86.31 198 GLU A CA 1
ATOM 1655 C C . GLU A 1 198 ? 16.394 7.903 -0.665 1.00 86.31 198 GLU A C 1
ATOM 1657 O O . GLU A 1 198 ? 15.420 8.089 0.069 1.00 86.31 198 GLU A O 1
ATOM 1662 N N . GLN A 1 199 ? 16.789 8.843 -1.521 1.00 86.38 199 GLN A N 1
ATOM 1663 C CA . GLN A 1 199 ? 16.032 10.072 -1.772 1.00 86.38 199 GLN A CA 1
ATOM 1664 C C . GLN A 1 199 ? 15.718 10.240 -3.244 1.00 86.38 199 GLN A C 1
ATOM 1666 O O . GLN A 1 199 ? 16.394 9.695 -4.122 1.00 86.38 199 GLN A O 1
ATOM 1671 N N . THR A 1 200 ? 14.718 11.078 -3.497 1.00 89.81 200 THR A N 1
ATOM 1672 C CA . THR A 1 200 ? 14.346 11.487 -4.844 1.00 89.81 200 THR A CA 1
ATOM 1673 C C . THR A 1 200 ? 14.451 12.994 -4.989 1.00 89.81 200 THR A C 1
ATOM 1675 O O . THR A 1 200 ? 13.839 13.739 -4.227 1.00 89.81 200 THR A O 1
ATOM 1678 N N . LEU A 1 201 ? 15.214 13.454 -5.976 1.00 89.94 201 LEU A N 1
ATOM 1679 C CA . LEU A 1 201 ? 15.267 14.860 -6.359 1.00 89.94 201 LEU A CA 1
ATOM 1680 C C . LEU A 1 201 ? 14.407 15.085 -7.598 1.00 89.94 201 LEU A C 1
ATOM 1682 O O . LEU A 1 201 ? 14.514 14.348 -8.575 1.00 89.94 201 LEU A O 1
ATOM 1686 N N . VAL A 1 202 ? 13.581 16.124 -7.562 1.00 90.12 202 VAL A N 1
ATOM 1687 C CA . VAL A 1 202 ? 12.761 16.552 -8.697 1.00 90.12 202 VAL A CA 1
ATOM 1688 C C . VAL A 1 202 ? 13.177 17.959 -9.085 1.00 90.12 202 VAL A C 1
ATOM 1690 O O . VAL A 1 202 ? 13.100 18.885 -8.274 1.00 90.12 202 VAL A O 1
ATOM 1693 N N . PHE A 1 203 ? 13.615 18.097 -10.329 1.00 88.25 203 PHE A N 1
ATOM 1694 C CA . PHE A 1 203 ? 14.050 19.335 -10.953 1.00 88.25 203 PHE A CA 1
ATOM 1695 C C . PHE A 1 203 ? 12.947 19.805 -11.895 1.00 88.25 203 PHE A C 1
ATOM 1697 O O . PHE A 1 203 ? 12.632 19.127 -12.867 1.00 88.25 203 PHE A O 1
ATOM 1704 N N . SER A 1 204 ? 12.367 20.967 -11.619 1.00 85.88 204 SER A N 1
ATOM 1705 C CA . SER A 1 204 ? 11.246 21.529 -12.381 1.00 85.88 204 SER A CA 1
ATOM 1706 C C . SER A 1 204 ? 11.548 22.970 -12.783 1.00 85.88 204 SER A C 1
ATOM 1708 O O . SER A 1 204 ? 12.168 23.707 -12.022 1.00 85.88 204 SER A O 1
ATOM 1710 N N . SER A 1 205 ? 11.143 23.366 -13.987 1.00 75.81 205 SER A N 1
ATOM 1711 C CA . SER A 1 205 ? 11.240 24.752 -14.468 1.00 75.81 205 SER A CA 1
ATOM 1712 C C . SER A 1 205 ? 9.990 25.546 -14.077 1.00 75.81 205 SER A C 1
ATOM 1714 O O . SER A 1 205 ? 8.929 24.945 -13.891 1.00 75.81 205 SER A O 1
ATOM 1716 N N . ALA A 1 206 ? 10.073 26.877 -14.014 1.00 64.44 206 ALA A N 1
ATOM 1717 C CA . ALA A 1 206 ? 8.913 27.760 -13.833 1.00 64.44 206 ALA A CA 1
ATOM 1718 C C . ALA A 1 206 ? 7.768 27.446 -14.823 1.00 64.44 206 ALA A C 1
ATOM 1720 O O . ALA A 1 206 ? 6.618 27.364 -14.409 1.00 64.44 206 ALA A O 1
ATOM 1721 N N . SER A 1 207 ? 8.089 27.115 -16.082 1.00 57.34 207 SER A N 1
ATOM 1722 C CA . SER A 1 207 ? 7.149 26.630 -17.118 1.00 57.34 207 SER A CA 1
ATOM 1723 C C . SER A 1 207 ? 6.366 25.368 -16.738 1.00 57.34 207 SER A C 1
ATOM 1725 O O . SER A 1 207 ? 5.281 25.120 -17.260 1.00 57.34 207 SER A O 1
ATOM 1727 N N . THR A 1 208 ? 6.906 24.547 -15.838 1.00 55.59 208 THR A N 1
ATOM 1728 C CA . THR A 1 208 ? 6.292 23.285 -15.394 1.00 55.59 208 THR A CA 1
ATOM 1729 C C . THR A 1 208 ? 5.528 23.419 -14.071 1.00 55.59 208 THR A C 1
ATOM 1731 O O . THR A 1 208 ? 4.802 22.497 -13.689 1.00 55.59 208 THR A O 1
ATOM 1734 N N . VAL A 1 209 ? 5.645 24.563 -13.386 1.00 57.16 209 VAL A N 1
ATOM 1735 C CA . VAL A 1 209 ? 4.956 24.873 -12.126 1.00 57.16 209 VAL A CA 1
ATOM 1736 C C . VAL A 1 209 ? 3.743 25.758 -12.430 1.00 57.16 209 VAL A C 1
ATOM 1738 O O . VAL A 1 209 ? 3.878 26.856 -12.960 1.00 57.16 209 VAL A O 1
ATOM 1741 N N . GLU A 1 210 ? 2.535 25.290 -12.102 1.00 51.88 210 GLU A N 1
ATOM 1742 C CA . GLU A 1 210 ? 1.304 26.050 -12.365 1.00 51.88 210 GLU A CA 1
ATOM 1743 C C . GLU A 1 210 ? 1.332 27.428 -11.679 1.00 51.88 210 GLU A C 1
ATOM 1745 O O . GLU A 1 210 ? 1.443 27.525 -10.456 1.00 51.88 210 GLU A O 1
ATOM 1750 N N . GLY A 1 211 ? 1.209 28.496 -12.478 1.00 54.25 211 GLY A N 1
ATOM 1751 C CA . GLY A 1 211 ? 1.064 29.873 -11.996 1.00 54.25 211 GLY A CA 1
ATOM 1752 C C . GLY A 1 211 ? 2.354 30.695 -11.881 1.00 54.25 211 GLY A C 1
ATOM 1753 O O . GLY A 1 211 ? 2.307 31.769 -11.282 1.00 54.25 211 GLY A O 1
ATOM 1754 N N . GLN A 1 212 ? 3.486 30.235 -12.429 1.00 54.91 212 GLN A N 1
ATOM 1755 C CA . GLN A 1 212 ? 4.740 31.001 -12.445 1.00 54.91 212 GLN A CA 1
ATOM 1756 C C . GLN A 1 212 ? 5.155 31.431 -13.856 1.00 54.91 212 GLN A C 1
ATOM 1758 O O . GLN A 1 212 ? 4.988 30.696 -14.824 1.00 54.91 212 GLN A O 1
ATOM 1763 N N . ASP A 1 213 ? 5.668 32.660 -13.954 1.00 49.69 213 ASP A N 1
ATOM 1764 C CA . ASP A 1 213 ? 6.094 33.282 -15.208 1.00 49.69 213 ASP A CA 1
ATOM 1765 C C . ASP A 1 213 ? 7.438 32.696 -15.677 1.00 49.69 213 ASP A C 1
ATOM 1767 O O . ASP A 1 213 ? 8.426 32.683 -14.938 1.00 49.69 213 ASP A O 1
ATOM 1771 N N . ASP A 1 214 ? 7.467 32.207 -16.917 1.00 56.72 214 ASP A N 1
ATOM 1772 C CA . ASP A 1 214 ? 8.600 31.506 -17.543 1.00 56.72 214 ASP A CA 1
ATOM 1773 C C . ASP A 1 214 ? 9.760 32.461 -17.901 1.00 56.72 214 ASP A C 1
ATOM 1775 O O . ASP A 1 214 ? 10.854 32.043 -18.278 1.00 56.72 214 ASP A O 1
ATOM 1779 N N . SER A 1 215 ? 9.546 33.770 -17.733 1.00 56.91 215 SER A N 1
ATOM 1780 C CA . SER A 1 215 ? 10.488 34.840 -18.076 1.00 56.91 215 SER A CA 1
ATOM 1781 C C . SER A 1 215 ? 11.799 34.831 -17.272 1.00 56.91 215 SER A C 1
ATOM 1783 O O . SER A 1 215 ? 12.778 35.444 -17.700 1.00 56.91 215 SER A O 1
ATOM 1785 N N . LEU A 1 216 ? 11.854 34.129 -16.133 1.00 59.09 216 LEU A N 1
ATOM 1786 C CA . LEU A 1 216 ? 13.008 34.139 -15.222 1.00 59.09 216 LEU A CA 1
ATOM 1787 C C . LEU A 1 216 ? 13.939 32.917 -15.341 1.00 59.09 216 LEU A C 1
ATOM 1789 O O . LEU A 1 216 ? 14.993 32.916 -14.705 1.00 59.09 216 LEU A O 1
ATOM 1793 N N . GLY A 1 217 ? 13.583 31.882 -16.116 1.00 66.88 217 GLY A N 1
ATOM 1794 C CA . GLY A 1 217 ? 14.418 30.678 -16.275 1.00 66.88 217 GLY A CA 1
ATOM 1795 C C . GLY A 1 217 ? 14.754 29.962 -14.954 1.00 66.88 217 GLY A C 1
ATOM 1796 O O . GLY A 1 217 ? 15.836 29.391 -14.811 1.00 66.88 217 GLY A O 1
ATOM 1797 N N . LEU A 1 218 ? 13.866 30.045 -13.956 1.00 75.44 218 LEU A N 1
ATOM 1798 C CA . LEU A 1 218 ? 14.113 29.528 -12.608 1.00 75.44 218 LEU A CA 1
ATOM 1799 C C . LEU A 1 218 ? 14.016 28.000 -12.562 1.00 75.44 218 LEU A C 1
ATOM 1801 O O . LEU A 1 218 ? 13.031 27.411 -13.009 1.00 75.44 218 LEU A O 1
ATOM 1805 N N . LEU A 1 219 ? 15.023 27.377 -11.946 1.00 80.75 219 LEU A N 1
ATOM 1806 C CA . LEU A 1 219 ? 15.063 25.947 -11.654 1.00 80.75 219 LEU A CA 1
ATOM 1807 C C . LEU A 1 219 ? 14.667 25.697 -10.196 1.00 80.75 219 LEU A C 1
ATOM 1809 O O . LEU A 1 219 ? 15.357 26.117 -9.267 1.00 80.75 219 LEU A O 1
ATOM 1813 N N . TYR A 1 220 ? 13.580 24.961 -10.000 1.00 84.75 220 TYR A N 1
ATOM 1814 C CA . TYR A 1 220 ?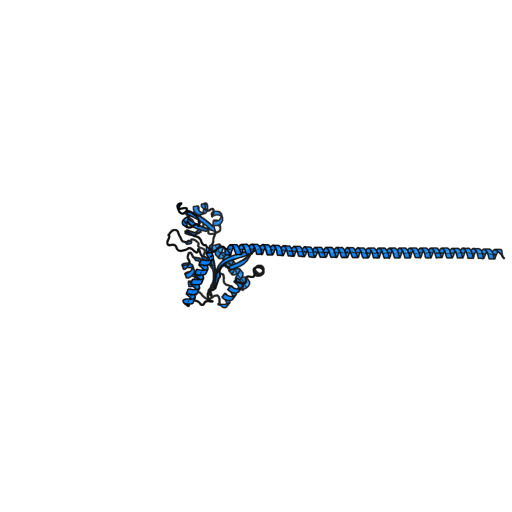 13.112 24.503 -8.700 1.00 84.75 220 TYR A CA 1
ATOM 1815 C C . TYR A 1 220 ? 13.591 23.081 -8.448 1.00 84.75 220 TYR A C 1
ATOM 1817 O O . TYR A 1 220 ? 13.286 22.170 -9.219 1.00 84.75 220 TYR A O 1
ATOM 1825 N N . VAL A 1 221 ? 14.291 22.884 -7.333 1.00 86.69 221 VAL A N 1
ATOM 1826 C CA . VAL A 1 221 ? 14.733 21.563 -6.880 1.00 86.69 221 VAL A CA 1
ATOM 1827 C C . VAL A 1 221 ? 14.003 21.220 -5.593 1.00 86.69 221 VAL A C 1
ATOM 1829 O O . VAL A 1 221 ? 14.080 21.959 -4.611 1.00 86.69 221 VAL A O 1
ATOM 1832 N N . LYS A 1 222 ? 13.283 20.099 -5.597 1.00 87.12 222 LYS A N 1
ATOM 1833 C CA . LYS A 1 222 ? 12.624 19.554 -4.407 1.00 87.12 222 LYS A CA 1
ATOM 1834 C C . LYS A 1 222 ? 13.197 18.187 -4.080 1.00 87.12 222 LYS A C 1
ATOM 1836 O O . LYS A 1 222 ? 13.323 17.347 -4.968 1.00 87.12 222 LYS A O 1
ATOM 1841 N N . ALA A 1 223 ? 13.499 17.974 -2.805 1.00 86.25 223 ALA A N 1
ATOM 1842 C CA . ALA A 1 223 ? 13.814 16.657 -2.284 1.00 86.25 223 ALA A CA 1
ATOM 1843 C C . ALA A 1 223 ? 12.569 16.007 -1.692 1.00 86.25 223 ALA A C 1
ATOM 1845 O O . ALA A 1 223 ? 11.826 16.621 -0.927 1.00 86.25 223 ALA A O 1
ATOM 1846 N N . TYR A 1 224 ? 12.380 14.749 -2.054 1.00 87.00 224 TYR A N 1
ATOM 1847 C CA . TYR A 1 224 ? 11.408 13.845 -1.476 1.00 87.00 224 TYR A CA 1
ATOM 1848 C C . TYR A 1 224 ? 12.155 12.676 -0.843 1.00 87.00 224 TYR A C 1
ATOM 1850 O O . TYR A 1 224 ? 13.276 12.350 -1.244 1.00 87.00 224 TYR A O 1
ATOM 1858 N N . ALA A 1 225 ? 11.491 12.039 0.120 1.00 84.19 225 ALA A N 1
ATOM 1859 C CA . ALA A 1 225 ? 11.955 10.807 0.738 1.00 84.19 225 ALA A CA 1
ATOM 1860 C C . ALA A 1 225 ? 11.998 9.646 -0.282 1.00 84.19 225 ALA A C 1
ATOM 1862 O O . ALA A 1 225 ? 12.112 9.851 -1.491 1.00 84.19 225 ALA A O 1
ATOM 1863 N N . ASP A 1 226 ? 11.904 8.414 0.203 1.00 89.38 226 ASP A N 1
ATOM 1864 C CA . ASP A 1 226 ? 11.938 7.214 -0.625 1.00 89.38 226 ASP A CA 1
ATOM 1865 C C . ASP A 1 226 ? 10.517 6.790 -1.069 1.00 89.38 226 ASP A C 1
ATOM 1867 O O . ASP A 1 226 ? 9.806 6.137 -0.294 1.00 89.38 226 ASP A O 1
ATOM 1871 N N . PRO A 1 227 ? 10.068 7.142 -2.293 1.00 92.06 227 PRO A N 1
ATOM 1872 C CA . PRO A 1 227 ? 8.771 6.710 -2.807 1.00 92.06 227 PRO A CA 1
ATOM 1873 C C . PRO A 1 227 ? 8.717 5.203 -3.099 1.00 92.06 227 PRO A C 1
ATOM 1875 O O . PRO A 1 227 ? 7.626 4.638 -3.112 1.00 92.06 227 PRO A O 1
ATOM 1878 N N . ALA A 1 228 ? 9.855 4.530 -3.313 1.00 93.62 228 ALA A N 1
ATOM 1879 C CA . ALA A 1 228 ? 9.867 3.083 -3.507 1.00 93.62 228 ALA A CA 1
ATOM 1880 C C . ALA A 1 228 ? 9.549 2.391 -2.180 1.00 93.62 228 ALA A C 1
ATOM 1882 O O . ALA A 1 228 ? 8.677 1.527 -2.118 1.00 93.62 228 ALA A O 1
ATOM 1883 N N . LYS A 1 229 ? 10.147 2.855 -1.079 1.00 91.62 229 LYS A N 1
ATOM 1884 C CA . LYS A 1 229 ? 9.791 2.368 0.256 1.00 91.62 229 LYS A CA 1
ATOM 1885 C C . LYS A 1 229 ? 8.316 2.604 0.600 1.00 91.62 229 LYS A C 1
ATOM 1887 O O . LYS A 1 229 ? 7.702 1.755 1.247 1.00 91.62 229 LYS A O 1
ATOM 1892 N N . GLU A 1 230 ? 7.743 3.735 0.194 1.00 90.69 230 GLU A N 1
ATOM 1893 C CA . GLU A 1 230 ? 6.303 3.991 0.333 1.00 90.69 230 GLU A CA 1
ATOM 1894 C C . GLU A 1 230 ? 5.479 2.937 -0.423 1.00 90.69 230 GLU A C 1
ATOM 1896 O O . GLU A 1 230 ? 4.664 2.256 0.199 1.00 90.69 230 GLU A O 1
ATOM 1901 N N . ALA A 1 231 ? 5.777 2.713 -1.708 1.00 94.69 231 ALA A N 1
ATOM 1902 C CA . ALA A 1 231 ? 5.116 1.696 -2.528 1.00 94.69 231 ALA A CA 1
ATOM 1903 C C . ALA A 1 231 ? 5.233 0.284 -1.921 1.00 94.69 231 ALA A C 1
ATOM 1905 O O . ALA A 1 231 ? 4.250 -0.457 -1.848 1.00 94.69 231 ALA A O 1
ATOM 1906 N N . TRP A 1 232 ? 6.419 -0.079 -1.423 1.00 95.06 232 TRP A N 1
ATOM 1907 C CA . TRP A 1 232 ? 6.661 -1.357 -0.755 1.00 95.06 232 TRP A CA 1
ATOM 1908 C C . TRP A 1 232 ? 5.818 -1.518 0.513 1.00 95.06 232 TRP A C 1
ATOM 1910 O O . TRP A 1 232 ? 5.159 -2.542 0.699 1.00 95.06 232 TRP A O 1
ATOM 1920 N N . ASN A 1 233 ? 5.797 -0.500 1.380 1.00 92.56 233 ASN A N 1
ATOM 1921 C CA . ASN A 1 233 ? 4.998 -0.524 2.605 1.00 92.56 233 ASN A CA 1
ATOM 1922 C C . ASN A 1 233 ? 3.506 -0.671 2.287 1.00 92.56 233 ASN A C 1
ATOM 1924 O O . ASN A 1 233 ? 2.828 -1.479 2.925 1.00 92.56 233 ASN A O 1
ATOM 1928 N N . THR A 1 234 ? 3.013 0.068 1.289 1.00 92.56 234 THR A N 1
ATOM 1929 C CA . THR A 1 234 ? 1.640 -0.033 0.781 1.00 92.56 234 THR A CA 1
ATOM 1930 C C . THR A 1 234 ? 1.325 -1.458 0.334 1.00 92.56 234 THR A C 1
ATOM 1932 O O . THR A 1 234 ? 0.382 -2.064 0.845 1.00 92.56 234 THR A O 1
ATOM 1935 N N . ALA A 1 235 ? 2.164 -2.068 -0.506 1.00 95.19 235 ALA A N 1
ATOM 1936 C CA . ALA A 1 235 ? 1.962 -3.448 -0.946 1.00 95.19 235 ALA A CA 1
ATOM 1937 C C . ALA A 1 235 ? 1.996 -4.462 0.213 1.00 95.19 235 ALA A C 1
ATOM 1939 O O . ALA A 1 235 ? 1.160 -5.370 0.266 1.00 95.19 235 ALA A O 1
ATOM 1940 N N . LYS A 1 236 ? 2.894 -4.303 1.198 1.00 93.38 236 LYS A N 1
ATOM 1941 C CA . LYS A 1 236 ? 2.903 -5.166 2.395 1.00 93.38 236 LYS A CA 1
ATOM 1942 C C . LYS A 1 236 ? 1.647 -4.988 3.247 1.00 93.38 236 LYS A C 1
ATOM 1944 O O . LYS A 1 236 ? 1.166 -5.979 3.794 1.00 93.38 236 LYS A O 1
ATOM 1949 N N . MET A 1 237 ? 1.107 -3.775 3.362 1.00 91.69 237 MET A N 1
ATOM 195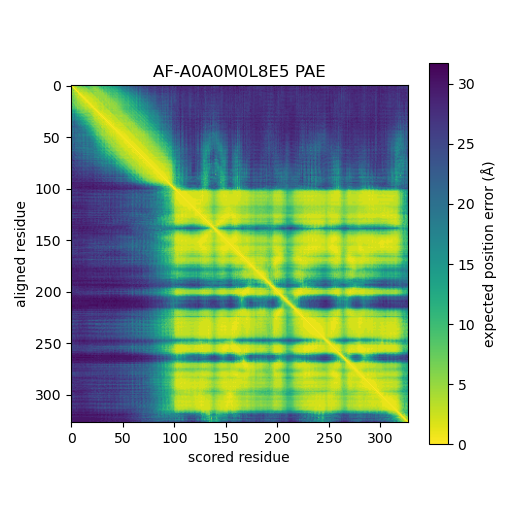0 C CA . MET A 1 237 ? -0.155 -3.528 4.069 1.00 91.69 237 MET A CA 1
ATOM 1951 C C . MET A 1 237 ? -1.331 -4.213 3.367 1.00 91.69 237 MET A C 1
ATOM 1953 O O . MET A 1 237 ? -2.077 -4.936 4.025 1.00 91.69 237 MET A O 1
ATOM 1957 N N . VAL A 1 238 ? -1.435 -4.088 2.040 1.00 92.25 238 VAL A N 1
ATOM 1958 C CA . VAL A 1 238 ? -2.455 -4.798 1.244 1.00 92.25 238 VAL A CA 1
ATOM 1959 C C . VAL A 1 238 ? -2.308 -6.313 1.403 1.00 92.25 238 VAL A C 1
ATOM 1961 O O . VAL A 1 238 ? -3.291 -7.000 1.661 1.00 92.25 238 VAL A O 1
ATOM 1964 N N . SER A 1 239 ? -1.081 -6.836 1.322 1.00 92.69 239 SER A N 1
ATOM 1965 C CA . SER A 1 239 ? -0.810 -8.273 1.481 1.00 92.69 239 SER A CA 1
ATOM 1966 C C . SER A 1 239 ? -1.290 -8.787 2.838 1.00 92.69 239 SER A C 1
ATOM 1968 O O . SER A 1 239 ? -1.993 -9.789 2.908 1.00 92.69 239 SER A O 1
ATOM 1970 N N . ARG A 1 240 ? -0.956 -8.079 3.927 1.00 90.69 240 ARG A N 1
ATOM 1971 C CA . ARG A 1 240 ? -1.386 -8.448 5.287 1.00 90.69 240 ARG A CA 1
ATOM 1972 C C . ARG A 1 240 ? -2.903 -8.423 5.433 1.00 90.69 240 ARG A C 1
ATOM 1974 O O . ARG A 1 240 ? -3.453 -9.342 6.028 1.00 90.69 240 ARG A O 1
ATOM 1981 N N . PHE A 1 241 ? -3.558 -7.405 4.879 1.00 89.62 241 PHE A N 1
ATOM 1982 C CA . PHE A 1 241 ? -5.015 -7.298 4.892 1.00 89.62 241 PHE A CA 1
ATOM 1983 C C . PHE A 1 241 ? -5.680 -8.462 4.143 1.00 89.62 241 PHE A C 1
ATOM 1985 O O . PHE A 1 241 ? -6.596 -9.102 4.650 1.00 89.62 241 PHE A O 1
ATOM 1992 N N . LEU A 1 242 ? -5.197 -8.790 2.945 1.00 90.62 242 LEU A N 1
ATOM 1993 C CA . LEU A 1 242 ? -5.758 -9.894 2.169 1.00 90.62 242 LEU A CA 1
ATOM 1994 C C . LEU A 1 242 ? -5.518 -11.250 2.847 1.00 90.62 242 LEU A C 1
ATOM 1996 O O . LEU A 1 242 ? -6.427 -12.076 2.900 1.00 90.62 242 LEU A O 1
ATOM 2000 N N . VAL A 1 243 ? -4.332 -11.466 3.425 1.00 90.81 243 VAL A N 1
ATOM 2001 C CA . VAL A 1 243 ? -4.023 -12.681 4.194 1.00 90.81 243 VAL A CA 1
ATOM 2002 C C . VAL A 1 243 ? -4.901 -12.794 5.444 1.00 90.81 243 VAL A C 1
ATOM 2004 O O . VAL A 1 243 ? -5.350 -13.895 5.755 1.00 90.81 243 VAL A O 1
ATOM 2007 N N . SER A 1 244 ? -5.202 -11.696 6.148 1.00 87.62 244 SER A N 1
ATOM 2008 C CA . SER A 1 244 ? -6.084 -11.753 7.325 1.00 87.62 244 SER A CA 1
ATOM 2009 C C . SER A 1 244 ? -7.528 -12.107 6.957 1.00 87.62 244 SER A C 1
ATOM 2011 O O . SER A 1 244 ? -8.194 -12.812 7.713 1.00 87.62 244 SER A O 1
ATOM 2013 N N . LYS A 1 245 ? -8.008 -11.684 5.779 1.00 85.62 245 LYS A N 1
ATOM 2014 C CA . LYS A 1 245 ? -9.376 -11.968 5.312 1.00 85.62 245 LYS A CA 1
ATOM 2015 C C . LYS A 1 245 ? -9.534 -13.317 4.618 1.00 85.62 245 LYS A C 1
ATOM 2017 O O . LYS A 1 245 ? -10.593 -13.930 4.716 1.00 85.62 245 LYS A O 1
ATOM 2022 N N . MET A 1 246 ? -8.504 -13.779 3.913 1.00 83.31 246 MET A N 1
ATOM 2023 C CA . MET A 1 246 ? -8.595 -14.937 3.013 1.00 83.31 246 MET A CA 1
ATOM 2024 C C . MET A 1 246 ? -7.659 -16.095 3.395 1.00 83.31 246 MET A C 1
ATOM 2026 O O . MET A 1 246 ? -7.710 -17.160 2.780 1.00 83.31 246 MET A O 1
ATOM 2030 N N . GLY A 1 247 ? -6.821 -15.920 4.420 1.00 77.31 247 GLY A N 1
ATOM 2031 C CA . GLY A 1 247 ? -5.830 -16.901 4.856 1.00 77.31 247 GLY A CA 1
ATOM 2032 C C . GLY A 1 247 ? -4.603 -16.978 3.938 1.00 77.31 247 GLY A C 1
ATOM 2033 O O . GLY A 1 247 ? -4.329 -16.087 3.137 1.00 77.31 247 GLY A O 1
ATOM 203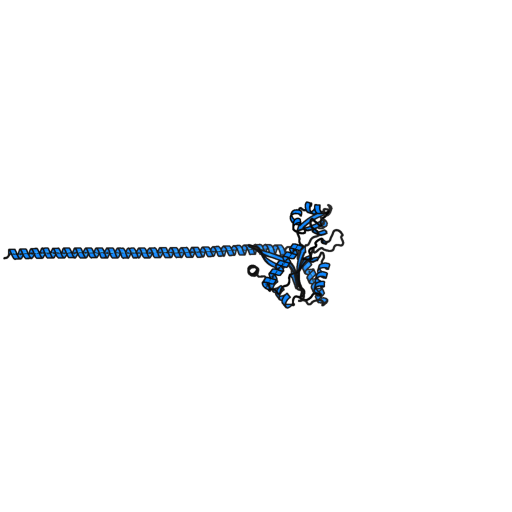4 N N . ALA A 1 248 ? -3.850 -18.077 4.039 1.00 68.75 248 ALA A N 1
ATOM 2035 C CA . ALA A 1 248 ? -2.566 -18.275 3.350 1.00 68.75 248 ALA A CA 1
ATOM 2036 C C . ALA A 1 248 ? -2.659 -18.485 1.819 1.00 68.75 248 ALA A C 1
ATOM 2038 O O . ALA A 1 248 ? -1.669 -18.850 1.194 1.00 68.75 248 ALA A O 1
ATOM 2039 N N . ILE A 1 249 ? -3.832 -18.281 1.212 1.00 72.88 249 ILE A N 1
ATOM 2040 C CA . ILE A 1 249 ? -4.062 -18.434 -0.237 1.00 72.88 249 ILE A CA 1
ATOM 2041 C C . ILE A 1 249 ? -3.485 -17.237 -1.020 1.00 72.88 249 ILE A C 1
ATOM 2043 O O . ILE A 1 249 ? -3.309 -17.301 -2.233 1.00 72.88 249 ILE A O 1
ATOM 2047 N N . ILE A 1 250 ? -3.174 -16.133 -0.337 1.00 83.62 250 ILE A N 1
ATOM 2048 C CA . ILE A 1 250 ? -2.729 -14.894 -0.971 1.00 83.62 250 ILE A CA 1
ATOM 2049 C C . ILE A 1 250 ? -1.200 -14.806 -0.995 1.00 83.62 250 ILE A C 1
ATOM 2051 O O . ILE A 1 250 ? -0.559 -14.681 0.048 1.00 83.62 250 ILE A O 1
ATOM 2055 N N . ASN A 1 251 ? -0.622 -14.817 -2.197 1.00 85.81 251 ASN A N 1
ATOM 2056 C CA . ASN A 1 251 ? 0.774 -14.448 -2.429 1.00 85.81 251 ASN A CA 1
ATOM 2057 C C . ASN A 1 251 ? 1.028 -12.955 -2.142 1.00 85.81 251 ASN A C 1
ATOM 2059 O O . ASN A 1 251 ? 0.110 -12.136 -2.163 1.00 85.81 251 ASN A O 1
ATOM 2063 N N . ASP A 1 252 ? 2.295 -12.602 -1.897 1.00 88.88 252 ASP A N 1
ATOM 2064 C CA . ASP A 1 252 ? 2.704 -11.212 -1.669 1.00 88.88 252 ASP A CA 1
ATOM 2065 C C . ASP A 1 252 ? 2.301 -10.308 -2.852 1.00 88.88 252 ASP A C 1
ATOM 2067 O O . ASP A 1 252 ? 2.540 -10.620 -4.022 1.00 88.88 252 ASP A O 1
ATOM 2071 N N . VAL A 1 253 ? 1.714 -9.156 -2.526 1.00 94.88 253 VAL A N 1
ATOM 2072 C CA . VAL A 1 253 ? 1.379 -8.107 -3.492 1.00 94.88 253 VAL A CA 1
ATOM 2073 C C . VAL A 1 253 ? 2.668 -7.490 -4.017 1.00 94.88 253 VAL A C 1
ATOM 2075 O O . VAL A 1 253 ? 3.538 -7.090 -3.243 1.00 94.88 253 VAL A O 1
ATOM 2078 N N . THR A 1 254 ? 2.777 -7.380 -5.338 1.00 97.06 254 THR A N 1
ATOM 2079 C CA . THR A 1 254 ? 3.943 -6.810 -6.014 1.00 97.06 254 THR A CA 1
ATOM 2080 C C . THR A 1 254 ? 3.822 -5.282 -6.073 1.00 97.06 254 THR A C 1
ATOM 2082 O O . THR A 1 254 ? 2.879 -4.777 -6.688 1.00 97.06 254 THR A O 1
ATOM 2085 N N . PRO A 1 255 ? 4.737 -4.519 -5.452 1.00 97.56 255 PRO A N 1
ATOM 2086 C CA . PRO A 1 255 ? 4.723 -3.062 -5.525 1.00 97.56 255 PRO A CA 1
ATOM 2087 C C . PRO A 1 255 ? 5.288 -2.555 -6.858 1.00 97.56 255 PRO A C 1
ATOM 2089 O O . PRO A 1 255 ? 6.358 -2.979 -7.305 1.00 97.56 255 PRO A O 1
ATOM 2092 N N . ILE A 1 256 ? 4.586 -1.593 -7.450 1.00 97.44 256 ILE A N 1
ATOM 2093 C CA . ILE A 1 256 ? 4.999 -0.837 -8.629 1.00 97.44 256 ILE A CA 1
ATOM 2094 C C . ILE A 1 256 ? 5.001 0.646 -8.257 1.00 97.44 256 ILE A C 1
ATOM 2096 O O . ILE A 1 256 ? 3.977 1.195 -7.858 1.00 97.44 256 ILE A O 1
ATOM 2100 N N . LEU A 1 257 ? 6.143 1.306 -8.413 1.00 96.19 257 LEU A N 1
ATOM 2101 C CA . LEU A 1 257 ? 6.247 2.758 -8.368 1.00 96.19 257 LEU A CA 1
ATOM 2102 C C . LEU A 1 257 ? 6.169 3.299 -9.797 1.00 96.19 257 LEU A C 1
ATOM 2104 O O . LEU A 1 257 ? 7.062 3.053 -10.612 1.00 96.19 257 LEU A O 1
ATOM 2108 N N . TYR A 1 258 ? 5.110 4.050 -10.079 1.00 95.12 258 TYR A N 1
ATOM 2109 C CA . TYR A 1 258 ? 4.875 4.680 -11.368 1.00 95.12 258 TYR A CA 1
ATOM 2110 C C . TYR A 1 258 ? 5.085 6.191 -11.268 1.00 95.12 258 TYR A C 1
ATOM 2112 O O . TYR A 1 258 ? 4.331 6.895 -10.599 1.00 95.12 258 TYR A O 1
ATOM 2120 N N . PHE A 1 259 ? 6.104 6.715 -11.949 1.00 91.94 259 PHE A N 1
ATOM 2121 C CA . PHE A 1 259 ? 6.407 8.154 -11.942 1.00 91.94 259 PHE A CA 1
ATOM 2122 C C . PHE A 1 259 ? 5.499 8.989 -12.855 1.00 91.94 259 PHE A C 1
ATOM 2124 O O . PHE A 1 259 ? 5.756 10.183 -12.999 1.00 91.94 259 PHE A O 1
ATOM 2131 N N . ASN A 1 260 ? 4.503 8.359 -13.499 1.00 85.31 260 ASN A N 1
ATOM 2132 C CA . ASN A 1 260 ? 3.544 8.952 -14.435 1.00 85.31 260 ASN A CA 1
ATOM 2133 C C . ASN A 1 260 ? 4.083 10.157 -15.205 1.00 85.31 260 ASN A C 1
ATOM 2135 O O . ASN A 1 260 ? 3.508 11.251 -15.216 1.00 85.31 260 ASN A O 1
ATOM 2139 N N . HIS A 1 261 ? 5.254 9.963 -15.802 1.00 79.81 261 HIS A N 1
ATOM 2140 C CA . HIS A 1 261 ? 5.930 11.044 -16.468 1.00 79.81 261 HIS A CA 1
ATOM 2141 C C . HIS A 1 261 ? 5.447 11.076 -17.909 1.00 79.81 261 HIS A C 1
ATOM 2143 O O . HIS A 1 261 ? 5.571 10.088 -18.639 1.00 79.81 261 HIS A O 1
ATOM 2149 N N . GLN A 1 262 ? 4.879 12.201 -18.334 1.00 68.50 262 GLN A N 1
ATOM 2150 C CA . GLN A 1 262 ? 4.486 12.360 -19.726 1.00 68.50 262 GLN A CA 1
ATOM 2151 C C . GLN A 1 262 ? 5.751 12.426 -20.576 1.00 68.50 262 GLN A C 1
ATOM 2153 O O . GLN A 1 262 ? 6.669 13.182 -20.282 1.00 68.50 262 GLN A O 1
ATOM 2158 N N . HIS A 1 263 ? 5.826 11.593 -21.607 1.00 57.12 263 HIS A N 1
ATOM 2159 C CA . HIS A 1 263 ? 6.961 11.599 -22.515 1.00 57.12 263 HIS A CA 1
ATOM 2160 C C . HIS A 1 263 ? 6.863 12.848 -23.400 1.00 57.12 263 HIS A C 1
ATOM 2162 O O . HIS A 1 263 ? 6.187 12.823 -24.428 1.00 57.12 263 HIS A O 1
ATOM 2168 N N . GLN A 1 264 ? 7.498 13.949 -23.001 1.00 54.38 264 GLN A N 1
ATOM 2169 C CA . GLN A 1 264 ? 7.829 15.022 -23.934 1.00 54.38 264 GLN A CA 1
ATOM 2170 C C . GLN A 1 264 ? 9.262 14.794 -24.415 1.00 54.38 264 GLN A C 1
ATOM 2172 O O . GLN A 1 264 ? 10.146 14.488 -23.620 1.00 54.38 264 GLN A O 1
ATOM 2177 N N . ASP A 1 265 ? 9.503 14.932 -25.719 1.00 50.69 265 ASP A N 1
ATOM 2178 C CA . ASP A 1 265 ? 10.808 14.745 -26.387 1.00 50.69 265 ASP A CA 1
ATOM 2179 C C . ASP A 1 265 ? 11.887 15.776 -25.962 1.00 50.69 265 ASP A C 1
ATOM 2181 O O . ASP A 1 265 ? 12.866 16.027 -26.669 1.00 50.69 265 ASP A O 1
ATOM 2185 N N . HIS A 1 266 ? 11.732 16.409 -24.801 1.00 54.66 266 HIS A N 1
ATOM 2186 C CA . HIS A 1 266 ? 12.651 17.396 -24.264 1.00 54.66 266 HIS A CA 1
ATOM 2187 C C . HIS A 1 266 ? 13.681 16.726 -23.347 1.00 54.66 266 HIS A C 1
ATOM 2189 O O . HIS A 1 266 ? 13.350 16.067 -22.365 1.00 54.66 266 HIS A O 1
ATOM 2195 N N . SER A 1 267 ? 14.970 16.950 -23.620 1.00 60.62 267 SER A N 1
ATOM 2196 C CA . SER A 1 267 ? 16.098 16.400 -22.846 1.00 60.62 267 SER A CA 1
ATOM 2197 C C . SER A 1 267 ? 16.103 16.785 -21.356 1.00 60.62 267 SER A C 1
ATOM 2199 O O . SER A 1 267 ? 16.838 16.191 -20.565 1.00 60.62 267 SER A O 1
ATOM 2201 N N . SER A 1 268 ? 15.313 17.793 -20.974 1.00 61.31 268 SER A N 1
ATOM 2202 C CA . SER A 1 268 ? 15.112 18.273 -19.603 1.00 61.31 268 SER A CA 1
ATOM 2203 C C . SER A 1 268 ? 14.130 17.431 -18.780 1.00 61.31 268 SER A C 1
ATOM 2205 O O . SER A 1 268 ? 13.981 17.680 -17.586 1.00 61.31 268 SER A O 1
ATOM 2207 N N . GLU A 1 269 ? 13.476 16.445 -19.389 1.00 73.25 269 GLU A N 1
ATOM 2208 C CA . GLU A 1 269 ? 12.431 15.624 -18.777 1.00 73.25 269 GLU A CA 1
ATOM 2209 C C . GLU A 1 269 ? 12.871 14.151 -18.625 1.00 73.25 269 GLU A C 1
ATOM 2211 O O . GLU A 1 269 ? 13.909 13.717 -19.144 1.00 73.25 269 GLU A O 1
ATOM 2216 N N . GLY A 1 270 ? 12.151 13.387 -17.803 1.00 83.06 270 GLY A N 1
ATOM 2217 C CA . GLY A 1 270 ? 12.380 11.955 -17.589 1.00 83.06 270 GLY A CA 1
ATOM 2218 C C . GLY A 1 270 ? 13.012 11.558 -16.252 1.00 83.06 270 GLY A C 1
ATOM 2219 O O . GLY A 1 270 ? 13.485 12.386 -15.466 1.00 83.06 270 GLY A O 1
ATOM 2220 N N . VAL A 1 271 ? 13.023 10.245 -16.018 1.00 89.81 271 VAL A N 1
ATOM 2221 C CA . VAL A 1 271 ? 13.445 9.610 -14.764 1.00 89.81 271 VAL A CA 1
ATOM 2222 C C . VAL A 1 271 ? 14.842 9.010 -14.911 1.00 89.81 271 VAL A C 1
ATOM 2224 O O . VAL A 1 271 ? 15.118 8.267 -15.848 1.00 89.81 271 VAL A O 1
ATOM 2227 N N . ILE A 1 272 ? 15.728 9.325 -13.972 1.00 90.50 272 ILE A N 1
ATOM 2228 C CA . ILE A 1 272 ? 17.007 8.648 -13.766 1.00 90.50 272 ILE A CA 1
ATOM 2229 C C . ILE A 1 272 ? 16.860 7.811 -12.500 1.00 90.50 272 ILE A C 1
ATOM 2231 O O . ILE A 1 272 ? 16.809 8.355 -11.395 1.00 90.50 272 ILE A O 1
ATOM 2235 N N . ASP A 1 273 ? 16.786 6.495 -12.668 1.00 91.50 273 ASP A N 1
ATOM 2236 C CA . ASP A 1 273 ? 16.747 5.550 -11.558 1.00 91.50 273 ASP A CA 1
ATOM 2237 C C . ASP A 1 273 ? 18.165 5.097 -11.186 1.00 91.50 273 ASP A C 1
ATOM 2239 O O . ASP A 1 273 ? 18.856 4.442 -11.966 1.00 91.50 273 ASP A O 1
ATOM 2243 N N . LEU A 1 274 ? 18.611 5.480 -9.991 1.00 91.94 274 LEU A N 1
ATOM 2244 C CA . LEU A 1 274 ? 19.887 5.068 -9.404 1.00 91.94 274 LEU A CA 1
ATOM 2245 C C . LEU A 1 274 ? 19.706 4.020 -8.297 1.00 91.94 274 LEU A C 1
ATOM 2247 O O . LEU A 1 274 ? 20.707 3.590 -7.707 1.00 91.94 274 LEU A O 1
ATOM 2251 N N . SER A 1 275 ? 18.460 3.641 -7.998 1.00 90.75 275 SER A N 1
ATOM 2252 C CA . SER A 1 275 ? 18.141 2.693 -6.939 1.00 90.75 275 SER A CA 1
ATOM 2253 C C . SER A 1 275 ? 18.641 1.304 -7.310 1.00 90.75 275 SER A C 1
ATOM 2255 O O . SER A 1 275 ? 18.523 0.845 -8.448 1.00 90.75 275 SER A O 1
ATOM 2257 N N . LYS A 1 276 ? 19.211 0.611 -6.324 1.00 88.81 276 LYS A N 1
ATOM 2258 C CA . LYS A 1 276 ? 19.604 -0.801 -6.462 1.00 88.81 276 LYS A CA 1
ATOM 2259 C C . LYS A 1 276 ? 18.594 -1.747 -5.831 1.00 88.81 276 LYS A C 1
ATOM 2261 O O . LYS A 1 276 ? 18.798 -2.961 -5.878 1.00 88.81 276 LYS A O 1
ATOM 2266 N N . ASP A 1 277 ? 17.544 -1.210 -5.220 1.00 87.75 277 ASP A N 1
ATOM 2267 C CA . ASP A 1 277 ? 16.498 -2.030 -4.644 1.00 87.75 277 ASP A CA 1
ATOM 2268 C C . ASP A 1 277 ? 15.720 -2.731 -5.766 1.00 87.75 277 ASP A C 1
ATOM 2270 O O . ASP A 1 277 ? 15.311 -2.113 -6.747 1.00 87.75 277 ASP A O 1
ATOM 2274 N N . SER A 1 278 ? 15.535 -4.039 -5.634 1.00 90.69 278 SER A N 1
ATOM 2275 C CA . SER A 1 278 ? 14.741 -4.859 -6.560 1.00 90.69 278 SER A CA 1
ATOM 2276 C C . SER A 1 278 ? 13.397 -5.272 -5.962 1.00 90.69 278 SER A C 1
ATOM 2278 O O . SER A 1 278 ? 12.613 -5.946 -6.622 1.00 90.69 278 SER A O 1
ATOM 2280 N N . SER A 1 279 ? 13.113 -4.856 -4.723 1.00 91.88 279 SER A N 1
ATOM 2281 C CA . SER A 1 279 ? 11.865 -5.156 -4.023 1.00 91.88 279 SER A CA 1
ATOM 2282 C C . SER A 1 279 ? 10.655 -4.406 -4.590 1.00 91.88 279 SER A C 1
ATOM 2284 O O . SER A 1 279 ? 9.523 -4.801 -4.321 1.00 91.88 279 SER A O 1
ATOM 2286 N N . VAL A 1 280 ? 10.894 -3.356 -5.386 1.00 95.19 280 VAL A N 1
ATOM 2287 C CA . VAL A 1 280 ? 9.880 -2.513 -6.027 1.00 95.19 280 VAL A CA 1
ATOM 2288 C C . VAL A 1 280 ? 10.197 -2.361 -7.500 1.00 95.19 280 VAL A C 1
ATOM 2290 O O . VAL A 1 280 ? 11.308 -1.981 -7.866 1.00 95.19 280 VAL A O 1
ATOM 2293 N N . ILE A 1 281 ? 9.203 -2.620 -8.344 1.00 96.31 281 ILE A N 1
ATOM 2294 C CA . ILE A 1 281 ? 9.313 -2.374 -9.778 1.00 96.31 281 ILE A CA 1
ATOM 2295 C C . ILE A 1 281 ? 9.114 -0.879 -10.016 1.00 96.31 281 ILE A C 1
ATOM 2297 O O . ILE A 1 281 ? 8.156 -0.296 -9.515 1.00 96.31 281 ILE A O 1
ATOM 2301 N N . ARG A 1 282 ? 10.009 -0.246 -10.769 1.00 95.62 282 ARG A N 1
ATOM 2302 C CA . ARG A 1 282 ? 9.968 1.194 -11.039 1.00 95.62 282 ARG A CA 1
ATOM 2303 C C . ARG A 1 282 ? 9.800 1.429 -12.528 1.00 95.62 282 ARG A C 1
ATOM 2305 O O . ARG A 1 282 ? 10.571 0.895 -13.319 1.00 95.62 282 ARG A O 1
ATOM 2312 N N . VAL A 1 283 ? 8.792 2.215 -12.887 1.00 94.25 283 VAL A N 1
ATOM 2313 C CA . VAL A 1 283 ? 8.459 2.537 -14.280 1.00 94.25 283 VAL A CA 1
ATOM 2314 C C . VAL A 1 283 ? 8.245 4.039 -14.429 1.00 94.25 283 VAL A C 1
ATOM 2316 O O . VAL A 1 283 ? 7.567 4.676 -13.617 1.00 94.25 283 VAL A O 1
ATOM 2319 N N . GLY A 1 284 ? 8.868 4.624 -15.449 1.00 90.12 2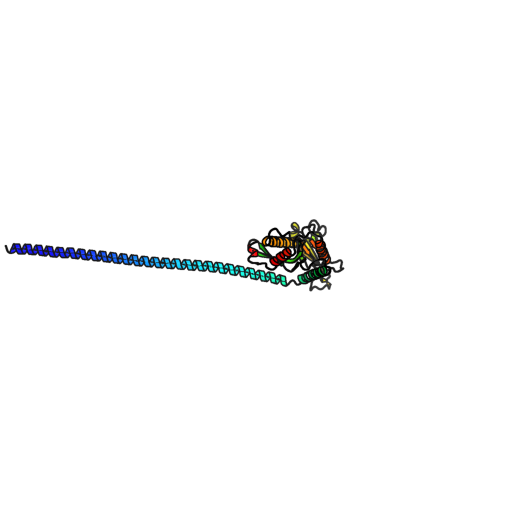84 GLY A N 1
ATOM 2320 C CA . GLY A 1 284 ? 8.851 6.064 -15.693 1.00 90.12 284 GLY A CA 1
ATOM 2321 C C . GLY A 1 284 ? 7.614 6.522 -16.458 1.00 90.12 284 GLY A C 1
ATOM 2322 O O . GLY A 1 284 ? 6.990 7.522 -16.097 1.00 90.12 284 GLY A O 1
ATOM 2323 N N . HIS A 1 285 ? 7.251 5.774 -17.500 1.00 88.12 285 HIS A N 1
ATOM 2324 C CA . HIS A 1 285 ? 6.245 6.172 -18.487 1.00 88.12 285 HIS A CA 1
ATOM 2325 C C . HIS A 1 285 ? 5.192 5.084 -18.713 1.00 88.12 285 HIS A C 1
ATOM 2327 O O . HIS A 1 285 ? 5.431 3.902 -18.476 1.00 88.12 285 HIS A O 1
ATOM 2333 N N . GLU A 1 286 ? 4.034 5.484 -19.238 1.00 89.69 286 GLU A N 1
ATOM 2334 C CA . GLU A 1 286 ? 2.887 4.599 -19.482 1.00 89.69 286 GLU A CA 1
ATOM 2335 C C . GLU A 1 286 ? 3.252 3.351 -20.303 1.00 89.69 286 GLU A C 1
ATOM 2337 O O . GLU A 1 286 ? 2.872 2.236 -19.954 1.00 89.69 286 GLU A O 1
ATOM 2342 N N . LYS A 1 287 ? 4.050 3.515 -21.365 1.00 90.44 287 LYS A N 1
ATOM 2343 C CA . LYS A 1 287 ? 4.476 2.391 -22.214 1.00 90.44 287 LYS A CA 1
ATOM 2344 C C . LYS A 1 287 ? 5.262 1.336 -21.436 1.00 90.44 287 LYS A C 1
ATOM 2346 O O . LYS A 1 287 ? 5.071 0.154 -21.684 1.00 90.44 287 LYS A O 1
ATOM 2351 N N . GLU A 1 288 ? 6.118 1.752 -20.502 1.00 92.56 288 GLU A N 1
ATOM 2352 C CA . GLU A 1 288 ? 6.890 0.826 -19.664 1.00 92.56 288 GLU A CA 1
ATOM 2353 C C . GLU A 1 288 ? 5.974 0.059 -18.711 1.00 92.56 288 GLU A C 1
ATOM 2355 O O . GLU A 1 288 ? 6.114 -1.154 -18.573 1.00 92.56 288 GLU A O 1
ATOM 2360 N N . LEU A 1 289 ? 4.992 0.742 -18.109 1.00 94.31 289 LEU A N 1
ATOM 2361 C CA . LEU A 1 289 ? 3.975 0.100 -17.276 1.00 94.31 289 LEU A CA 1
ATOM 2362 C C . LEU A 1 289 ? 3.167 -0.931 -18.077 1.00 94.31 289 LEU A C 1
ATOM 2364 O O . LEU A 1 289 ? 2.890 -2.021 -17.585 1.00 94.31 289 LEU A O 1
ATOM 2368 N N . PHE A 1 290 ? 2.799 -0.605 -19.315 1.00 94.44 290 PHE A N 1
ATOM 2369 C CA . PHE A 1 290 ? 2.006 -1.497 -20.159 1.00 94.44 290 PHE A CA 1
ATOM 2370 C C . PHE A 1 290 ? 2.795 -2.732 -20.580 1.00 94.44 290 PHE A C 1
ATOM 2372 O O . PHE A 1 290 ? 2.276 -3.838 -20.447 1.00 94.44 290 PHE A O 1
ATOM 2379 N N . SER A 1 291 ? 4.046 -2.557 -21.014 1.00 94.50 291 SER A N 1
ATOM 2380 C CA . SER A 1 291 ? 4.938 -3.676 -21.331 1.00 94.50 291 SER A CA 1
ATOM 2381 C C . SER A 1 291 ? 5.159 -4.572 -20.114 1.00 94.50 291 SER A C 1
ATOM 2383 O O . SER A 1 291 ? 5.041 -5.787 -20.222 1.00 94.50 291 SER A O 1
ATOM 2385 N N . LEU A 1 292 ? 5.387 -3.982 -18.934 1.00 95.31 292 LEU A N 1
ATOM 2386 C CA . LEU A 1 292 ? 5.553 -4.730 -17.688 1.00 95.31 292 LEU A CA 1
ATOM 2387 C C . LEU A 1 292 ? 4.340 -5.619 -17.387 1.00 95.31 292 LEU A C 1
ATOM 2389 O O . LEU A 1 292 ? 4.509 -6.771 -16.987 1.00 95.31 292 LEU A O 1
ATOM 2393 N N . LEU A 1 293 ? 3.127 -5.076 -17.529 1.00 94.94 293 LEU A N 1
ATOM 2394 C CA . LEU A 1 293 ? 1.889 -5.818 -17.291 1.00 94.94 293 LEU A CA 1
ATOM 2395 C C . LEU A 1 293 ? 1.668 -6.903 -18.354 1.00 94.94 293 LEU A C 1
ATOM 2397 O O . LEU A 1 293 ? 1.228 -7.995 -18.006 1.00 94.94 293 LEU A O 1
ATOM 2401 N N . GLU A 1 294 ? 2.018 -6.636 -19.615 1.00 93.69 294 GLU A N 1
ATOM 2402 C CA . GLU A 1 294 ? 1.938 -7.616 -20.707 1.00 93.69 294 GLU A CA 1
ATOM 2403 C C . GLU A 1 294 ? 2.874 -8.811 -20.470 1.00 93.69 294 GLU A C 1
ATOM 2405 O O . GLU A 1 294 ? 2.458 -9.958 -20.616 1.00 93.69 294 GLU A O 1
ATOM 2410 N N . GLU A 1 295 ? 4.099 -8.568 -19.990 1.00 93.44 295 GLU A N 1
ATOM 2411 C CA . GLU A 1 295 ? 5.059 -9.617 -19.610 1.00 93.44 295 GLU A CA 1
ATOM 2412 C C . GLU A 1 295 ? 4.541 -10.544 -18.495 1.00 93.44 295 GLU A C 1
ATOM 2414 O O . GLU A 1 295 ? 5.070 -11.641 -18.289 1.00 93.44 295 GLU A O 1
ATOM 2419 N N . GLN A 1 296 ? 3.515 -10.130 -17.741 1.00 91.94 296 GLN A N 1
ATOM 2420 C CA . GLN A 1 296 ? 2.930 -10.983 -16.707 1.00 91.94 296 GLN A CA 1
ATOM 2421 C C . GLN A 1 296 ? 2.042 -12.085 -17.284 1.00 91.94 296 GLN A C 1
ATOM 2423 O O . GLN A 1 296 ? 1.744 -13.025 -16.551 1.00 91.94 296 GLN A O 1
ATOM 2428 N N . PHE A 1 297 ? 1.621 -12.010 -18.550 1.00 86.75 297 PHE A N 1
ATOM 2429 C CA . PHE A 1 297 ? 0.744 -13.017 -19.160 1.00 86.75 297 PHE A CA 1
ATOM 2430 C C . PHE A 1 297 ? 1.435 -14.354 -19.420 1.00 86.75 297 PHE A C 1
ATOM 2432 O O . PHE A 1 297 ? 0.781 -15.393 -19.375 1.00 86.75 297 PHE A O 1
ATOM 2439 N N . ASP A 1 298 ? 2.755 -14.346 -19.595 1.00 88.75 298 ASP A N 1
ATOM 2440 C CA . ASP A 1 298 ? 3.543 -15.564 -19.813 1.00 88.75 298 ASP A CA 1
ATOM 2441 C C . ASP A 1 298 ? 3.902 -16.292 -18.505 1.00 88.75 298 ASP A C 1
ATOM 2443 O O . ASP A 1 298 ? 4.547 -17.346 -18.511 1.00 88.75 298 ASP A O 1
ATOM 2447 N N . ARG A 1 299 ? 3.515 -15.734 -17.351 1.00 91.31 299 ARG A N 1
ATOM 2448 C CA . ARG A 1 299 ? 3.831 -16.303 -16.038 1.00 91.31 299 ARG A CA 1
ATOM 2449 C C . ARG A 1 299 ? 2.820 -17.375 -15.617 1.00 91.31 299 ARG A C 1
ATOM 2451 O O . ARG A 1 299 ? 1.668 -17.355 -16.047 1.00 91.31 299 ARG A O 1
ATOM 2458 N N . PRO A 1 300 ? 3.212 -18.307 -14.727 1.00 92.19 300 PRO A N 1
ATOM 2459 C CA . PRO A 1 300 ? 2.278 -19.272 -14.159 1.00 92.19 300 PRO A CA 1
ATOM 2460 C C . PRO A 1 300 ? 1.121 -18.584 -13.428 1.00 92.19 300 PRO A C 1
ATOM 2462 O O . PRO A 1 300 ? 1.335 -17.654 -12.648 1.00 92.19 300 PRO A O 1
ATOM 2465 N N . MET A 1 301 ? -0.098 -19.076 -13.647 1.00 92.69 301 MET A N 1
ATOM 2466 C CA . MET A 1 301 ? -1.276 -18.602 -12.923 1.00 92.69 301 MET A CA 1
ATOM 2467 C C . MET A 1 301 ? -1.178 -18.985 -11.441 1.00 92.69 301 MET A C 1
ATOM 2469 O O . MET A 1 301 ?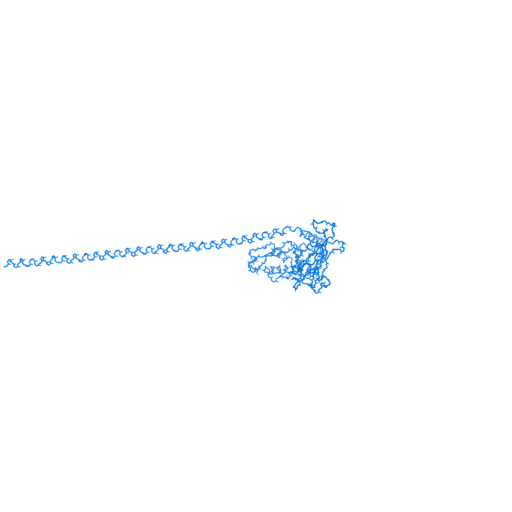 -0.971 -20.149 -11.098 1.00 92.69 301 MET A O 1
ATOM 2473 N N . LEU A 1 302 ? -1.346 -17.992 -10.576 1.00 93.06 302 LEU A N 1
ATOM 2474 C CA . LEU A 1 302 ? -1.436 -18.101 -9.122 1.00 93.06 302 LEU A CA 1
ATOM 2475 C C . LEU A 1 302 ? -2.890 -18.092 -8.631 1.00 93.06 302 LEU A C 1
ATOM 2477 O O . LEU A 1 302 ? -3.187 -18.680 -7.597 1.00 93.06 302 LEU A O 1
ATOM 2481 N N . TYR A 1 303 ? -3.790 -17.445 -9.375 1.00 93.62 303 TYR A N 1
ATOM 2482 C CA . TYR A 1 303 ? -5.176 -17.211 -8.983 1.00 93.62 303 TYR A CA 1
ATOM 2483 C C . TYR A 1 303 ? -6.138 -17.630 -10.090 1.00 93.62 303 TYR A C 1
ATOM 2485 O O . TYR A 1 303 ? -5.935 -17.324 -11.267 1.00 93.62 303 TYR A O 1
ATOM 2493 N N . SER A 1 304 ? -7.228 -18.291 -9.709 1.00 93.19 304 SER A N 1
ATOM 2494 C CA . SER A 1 304 ? -8.368 -18.492 -10.599 1.00 93.19 304 SER A CA 1
ATOM 2495 C C . SER A 1 304 ? -9.223 -17.224 -10.681 1.00 93.19 304 SER A C 1
ATOM 2497 O O . SER A 1 304 ? -9.184 -16.367 -9.799 1.00 93.19 304 SER A O 1
ATOM 2499 N N . ARG A 1 305 ? -10.081 -17.121 -11.701 1.00 92.00 305 ARG A N 1
ATOM 2500 C CA . ARG A 1 305 ? -11.058 -16.017 -11.827 1.00 92.00 305 ARG A CA 1
ATOM 2501 C C . ARG A 1 305 ? -11.964 -15.883 -10.605 1.00 92.00 305 ARG A C 1
ATOM 2503 O O . ARG A 1 305 ? -12.338 -14.779 -10.222 1.00 92.00 305 ARG A O 1
ATOM 2510 N N . GLU A 1 306 ? -12.299 -17.009 -9.985 1.00 92.12 306 GLU A N 1
ATOM 2511 C CA . GLU A 1 306 ? -13.105 -17.032 -8.768 1.00 92.12 306 GLU A CA 1
ATOM 2512 C C . GLU A 1 306 ? -12.331 -16.476 -7.566 1.00 92.12 306 GLU A C 1
ATOM 2514 O O . GLU A 1 306 ? -12.908 -15.766 -6.743 1.00 92.12 306 GLU A O 1
ATOM 2519 N N . ASP A 1 307 ? -11.020 -16.724 -7.489 1.00 93.19 307 ASP A N 1
ATOM 2520 C CA . ASP A 1 307 ? -10.163 -16.112 -6.470 1.00 93.19 307 ASP A CA 1
ATOM 2521 C C . ASP A 1 307 ? -10.082 -14.597 -6.675 1.00 93.19 307 ASP A C 1
ATOM 2523 O O . ASP A 1 307 ? -10.282 -13.843 -5.723 1.00 93.19 307 ASP A O 1
ATOM 2527 N N . LEU A 1 308 ? -9.893 -14.134 -7.918 1.00 92.94 308 LEU A N 1
ATOM 2528 C CA . LEU A 1 308 ? -9.878 -12.702 -8.246 1.00 92.94 308 LEU A CA 1
ATOM 2529 C C . LEU A 1 308 ? -11.201 -12.014 -7.880 1.00 92.94 308 LEU A C 1
ATOM 2531 O O . LEU A 1 308 ? -11.193 -10.915 -7.321 1.00 92.94 308 LEU A O 1
ATOM 2535 N N . ARG A 1 309 ? -12.341 -12.670 -8.141 1.00 90.81 309 ARG A N 1
ATOM 2536 C CA . ARG A 1 309 ? -13.669 -12.172 -7.755 1.00 90.81 309 ARG A CA 1
ATOM 2537 C C . ARG A 1 309 ? -13.802 -12.047 -6.237 1.00 90.81 309 ARG A C 1
ATOM 2539 O O . ARG A 1 309 ? -14.245 -11.007 -5.757 1.00 90.81 309 ARG A O 1
ATOM 2546 N N . LYS A 1 310 ? -13.365 -13.056 -5.479 1.00 91.38 310 LYS A N 1
ATOM 2547 C CA . LYS A 1 310 ? -13.375 -13.017 -4.007 1.00 91.38 310 LYS A CA 1
ATOM 2548 C C . LYS A 1 310 ? -12.459 -11.931 -3.452 1.00 91.38 310 LYS A C 1
ATOM 2550 O O . LYS A 1 310 ? -12.853 -11.238 -2.517 1.00 91.38 310 LYS A O 1
ATOM 2555 N N . ILE A 1 311 ? -11.261 -11.760 -4.016 1.00 92.31 311 ILE A N 1
ATOM 2556 C CA . ILE A 1 311 ? -10.333 -10.688 -3.627 1.00 92.31 311 ILE A CA 1
ATOM 2557 C C . ILE A 1 311 ? -11.005 -9.328 -3.841 1.00 92.31 311 ILE A C 1
ATOM 2559 O O . ILE A 1 311 ? -11.060 -8.521 -2.915 1.00 92.31 311 ILE A O 1
ATOM 2563 N N . LYS A 1 312 ? -11.586 -9.102 -5.028 1.00 88.50 312 LYS A N 1
ATOM 2564 C CA . LYS A 1 312 ? -12.338 -7.881 -5.343 1.00 88.50 312 LYS A CA 1
ATOM 2565 C C . LYS A 1 312 ? -13.465 -7.634 -4.338 1.00 88.50 312 LYS A C 1
ATOM 2567 O O . LYS A 1 312 ? -13.566 -6.535 -3.808 1.00 88.50 312 LYS A O 1
ATOM 2572 N N . GLU A 1 313 ? -14.281 -8.642 -4.043 1.00 88.50 313 GLU A N 1
ATOM 2573 C CA . GLU A 1 313 ? -15.410 -8.509 -3.113 1.00 88.50 313 GLU A CA 1
ATOM 2574 C C . GLU A 1 313 ? -14.964 -8.131 -1.696 1.00 88.50 313 GLU A C 1
ATOM 2576 O O . GLU A 1 313 ? -15.578 -7.252 -1.092 1.00 88.50 313 GLU A O 1
ATOM 2581 N N . ASN A 1 314 ? -13.879 -8.728 -1.190 1.00 87.44 314 ASN A N 1
ATOM 2582 C CA . ASN A 1 314 ? -13.314 -8.375 0.119 1.00 87.44 314 ASN A CA 1
ATOM 2583 C C . ASN A 1 314 ? -12.758 -6.944 0.147 1.00 87.44 314 ASN A C 1
ATOM 2585 O O . ASN A 1 314 ? -12.850 -6.270 1.169 1.00 87.44 314 ASN A O 1
ATOM 2589 N N . LEU A 1 315 ? -12.196 -6.473 -0.967 1.00 86.38 315 LEU A N 1
ATOM 2590 C CA . LEU A 1 315 ? -11.666 -5.115 -1.094 1.00 86.38 315 LEU A CA 1
ATOM 2591 C C . LEU A 1 315 ? -12.756 -4.052 -1.314 1.00 86.38 315 LEU A C 1
ATOM 2593 O O . LEU A 1 315 ? -12.552 -2.895 -0.959 1.00 86.38 315 LEU A O 1
ATOM 2597 N N . GLU A 1 316 ? -13.906 -4.415 -1.886 1.00 77.81 316 GLU A N 1
ATOM 2598 C CA . GLU A 1 316 ? -15.058 -3.513 -2.051 1.00 77.81 316 GLU A CA 1
ATOM 2599 C C . GLU A 1 316 ? -15.905 -3.394 -0.779 1.00 77.81 316 GLU A C 1
ATOM 2601 O O . GLU A 1 316 ? -16.486 -2.341 -0.522 1.00 77.81 316 GLU A O 1
ATOM 2606 N N . HIS A 1 317 ? -15.962 -4.454 0.032 1.00 77.06 317 HIS A N 1
ATOM 2607 C CA . HIS A 1 317 ? -16.796 -4.528 1.236 1.00 77.06 317 HIS A CA 1
ATOM 2608 C C . HIS A 1 317 ? -15.975 -4.459 2.526 1.00 77.06 317 HIS A C 1
ATOM 2610 O O . HIS A 1 317 ? -16.288 -5.137 3.504 1.00 77.06 317 HIS A O 1
ATOM 2616 N N . ILE A 1 318 ? -14.929 -3.631 2.542 1.00 73.38 318 ILE A N 1
ATOM 2617 C CA . ILE A 1 318 ? -14.115 -3.420 3.740 1.00 73.38 318 ILE A CA 1
ATOM 2618 C C . ILE A 1 318 ? -14.989 -2.795 4.836 1.00 73.38 318 ILE A C 1
ATOM 2620 O O . ILE A 1 318 ? -15.411 -1.639 4.763 1.00 73.38 318 ILE A O 1
ATOM 2624 N N . HIS A 1 319 ? -15.251 -3.558 5.892 1.00 60.69 319 HIS A N 1
ATOM 2625 C CA . HIS A 1 319 ? -15.945 -3.103 7.086 1.00 60.69 319 HIS A CA 1
ATOM 2626 C C . HIS A 1 319 ? -14.948 -2.456 8.047 1.00 60.69 319 HIS A C 1
ATOM 2628 O O . HIS A 1 319 ? -14.475 -3.081 8.992 1.00 60.69 319 HIS A O 1
ATOM 2634 N N . TYR A 1 320 ? -14.682 -1.165 7.856 1.00 58.19 320 TYR A N 1
ATOM 2635 C CA . TYR A 1 320 ? -13.654 -0.390 8.570 1.00 58.19 320 TYR A CA 1
ATOM 2636 C C . TYR A 1 320 ? -13.680 -0.440 10.113 1.00 58.19 320 TYR A C 1
ATOM 2638 O O . TYR A 1 320 ? -12.674 -0.117 10.739 1.00 58.19 320 TYR A O 1
ATOM 2646 N N . ILE A 1 321 ? -14.790 -0.837 10.748 1.00 48.47 321 ILE A N 1
ATOM 2647 C CA . ILE A 1 321 ? -14.897 -0.997 12.214 1.00 48.47 321 ILE A CA 1
ATOM 2648 C C . ILE A 1 321 ? -14.630 -2.443 12.667 1.00 48.47 321 ILE A C 1
ATOM 2650 O O . ILE A 1 321 ? -14.092 -2.650 13.747 1.00 48.47 321 ILE A O 1
ATOM 2654 N N . ARG A 1 322 ? -15.011 -3.449 11.870 1.00 51.16 322 ARG A N 1
ATOM 2655 C CA . ARG A 1 322 ? -14.859 -4.870 12.233 1.00 51.16 322 ARG A CA 1
ATOM 2656 C C . ARG A 1 322 ? -13.547 -5.440 11.717 1.00 51.16 322 ARG A C 1
ATOM 2658 O O . ARG A 1 322 ? -12.827 -6.112 12.443 1.00 51.16 322 ARG A O 1
ATOM 2665 N N . ASP A 1 323 ? -13.228 -5.121 10.470 1.00 52.53 323 ASP A N 1
ATOM 2666 C CA . ASP A 1 323 ? -12.041 -5.614 9.773 1.00 52.53 323 ASP A CA 1
ATOM 2667 C C . ASP A 1 323 ? -10.761 -4.986 10.279 1.00 52.53 323 ASP A C 1
ATOM 2669 O O . ASP A 1 323 ? -9.672 -5.495 10.039 1.00 52.53 323 ASP A O 1
ATOM 2673 N N . SER A 1 324 ? -10.926 -3.886 10.994 1.00 50.12 324 SER A N 1
ATOM 2674 C CA . SER A 1 324 ? -9.877 -3.285 11.749 1.00 50.12 324 SER A CA 1
ATOM 2675 C C . SER A 1 324 ? -9.569 -4.150 12.998 1.00 50.12 324 SER A C 1
ATOM 2677 O O . SER A 1 324 ? -8.445 -4.611 13.150 1.00 50.12 324 SER A O 1
ATOM 2679 N N . ILE A 1 325 ? -10.548 -4.487 13.836 1.00 47.94 325 ILE A N 1
ATOM 2680 C CA . ILE A 1 325 ? -10.321 -5.200 15.114 1.00 47.94 325 ILE A CA 1
ATOM 2681 C C . ILE A 1 325 ? -9.743 -6.624 14.937 1.00 47.94 325 ILE A C 1
ATOM 2683 O O . ILE A 1 325 ? -9.132 -7.161 15.858 1.00 47.94 325 ILE A O 1
ATOM 2687 N N . GLU A 1 326 ? -9.939 -7.240 13.769 1.00 46.75 326 GLU A N 1
ATOM 2688 C CA . GLU A 1 326 ? -9.488 -8.606 13.448 1.00 46.75 326 GLU A CA 1
ATOM 2689 C C . GLU A 1 326 ? -8.096 -8.687 12.779 1.00 46.75 326 GLU A C 1
ATOM 2691 O O . GLU A 1 326 ? -7.636 -9.795 12.490 1.00 46.75 326 GLU A O 1
ATOM 2696 N N . MET A 1 327 ? -7.439 -7.550 12.504 1.00 49.16 327 MET A N 1
ATOM 2697 C CA . MET A 1 327 ? -6.046 -7.478 12.018 1.00 49.16 327 MET A CA 1
ATOM 2698 C C . MET A 1 327 ? -5.058 -7.315 13.165 1.00 49.16 327 MET A C 1
ATOM 2700 O O . MET A 1 327 ? -3.973 -7.934 13.067 1.00 49.16 327 MET A O 1
#

InterPro domains:
  IPR011528 Nuclease-related domain, NERD [PF08378] (122-203)

Solvent-accessible surface area (backbone atoms only — not comparable to full-atom values): 18088 Å² total; per-residue (Å²): 114,71,69,59,54,54,52,53,51,52,53,53,50,52,51,52,52,51,50,51,55,54,48,52,55,49,52,52,50,51,50,50,54,50,49,52,50,50,50,50,53,50,50,53,49,53,50,53,52,50,52,50,50,52,52,52,52,52,49,52,52,50,52,53,49,52,53,48,52,51,51,51,51,53,51,50,51,50,52,50,52,51,53,52,50,51,54,48,50,51,52,55,54,60,54,71,70,54,69,73,64,54,59,56,53,51,50,54,49,52,51,50,50,52,34,39,76,70,66,74,43,57,80,73,52,52,45,79,43,68,67,42,77,46,68,44,83,51,104,89,46,84,45,72,48,75,36,52,32,37,38,42,38,34,49,47,40,36,31,34,34,75,39,84,59,59,41,28,35,40,34,37,39,33,80,84,75,32,61,94,53,43,62,56,39,56,75,58,64,40,56,91,54,36,85,82,37,44,26,27,40,36,37,28,43,29,79,69,42,93,94,47,73,56,89,70,76,48,77,46,76,44,69,45,64,44,64,53,59,49,21,40,52,49,14,53,50,53,30,52,53,49,27,67,76,65,37,91,79,58,71,78,36,42,18,27,32,32,36,62,33,79,90,60,98,47,91,68,46,52,70,45,81,60,54,84,69,78,80,38,48,77,32,47,34,69,68,52,50,50,52,55,57,57,63,44,70,81,46,72,72,75,41,55,63,68,51,51,50,52,54,49,50,56,69,74,62,66,46,74,77,60,62,42,77,73,106

Radius of gyration: 45.39 Å; Cα contacts (8 Å, |Δi|>4): 388; chains: 1; bounding box: 96×54×155 Å

Secondary structure (DSSP, 8-state):
-HHHHHHHHHHHHHHHHHHHHHHHHHHHHHHHHHHHHHHHHHHHHHHHHHHHHHHHHHHHHHHHHHHHHHHHHHHHHHHHHHHHHHHHHHHHHHHHT-TTHHHHHHHHHHHHHHHHHTTSS-TTS-EEEEEEEEEEEETTEEEEEEEEEEEEETTEEEEEEE----SEEEEEE-TTT-GGGHHHHHHTT-HHHHTTS-EEEEEEEGGGSTT--GGG-PEEEEEE--HHHHHHHHHHHHHHHHHHHH-TT-PPPEEEEE------S-TT-EEEE-----SSEEE-SHHHHHHHHHTTTTSPP---HHHHHHHHHHHHS--TTHHHHT-

Foldseek 3Di:
DVVVVVVVVVVVVVVVVVVVVVVVVVVVVVVVVVVVVVVVVVVVVVVVVVVVVVVVVVVVVVVVVVVVVVVVVVVVVVVVVVVQVVVVVVVVVVVVPPPVLVVLLVLVVVLLVVCVVVVVDPPLQKDKDAFFWFWEDDPPDIDIDTFRIWIDGLLAIATEDEAAAWWEKEWFDACVPCVVVVVVCVVQVVVVQRVPFIKMKGWDFLVRDPPGDNVPRDIDIHIDTHVQVVQLVSQVSLQVLLCLVPNPLHDGHAGEYEHQFDDDVDPRTWYHYPRPDPSYHYDYHPVRVSVVVSVSSPHDGSDDSVRSVVSVVCSVPPPSVPSHVSD

Mean predicted aligned error: 14.89 Å

Organism: NCBI:txid284581

pLDDT: mean 81.0, std 13.43, range [46.75, 97.56]

Nearest PDB structures (foldseek):
  1xmx-assembly1_A  TM=6.542E-01  e=6.208E-02  Vibrio cholerae
  5zyv-assembly1_A  TM=2.682E-01  e=1.834E+00  Homo sapiens

Sequence (327 aa):
MMYAIIGVLAVVLIATIYMIYRQSKKIDLQKKMLTEKYQHEMAATIEKYRDQQLTIEEEFHREVMEIKENHDRETAFFRQSVSQLNRYIDDVQSYAKKSSNVSTYQALYQLKQRWIDENKILAEDMIIMPNVFIPFYTEDRIKTCRVDHLILLPTGIYSIEEKHWKGKIIHGLTDKNAKEFSFLLDMVQAKPFIQVYEQTLVFSSASTVEGQDDSLGLLYVKAYADPAKEAWNTAKMVSRFLVSKMGAIINDVTPILYFNHQHQDHSSEGVIDLSKDSSVIRVGHEKELFSLLEEQFDRPMLYSREDLRKIKENLEHIHYIRDSIEM